Protein AF-A0A9D6ZLR0-F1 (afdb_monomer)

Structure (mmCIF, N/CA/C/O backbone):
data_AF-A0A9D6ZLR0-F1
#
_entry.id   AF-A0A9D6ZLR0-F1
#
loop_
_atom_site.group_PDB
_atom_site.id
_atom_site.type_symbol
_atom_site.label_atom_id
_atom_site.label_alt_id
_atom_site.label_comp_id
_atom_site.label_asym_id
_atom_site.label_entity_id
_atom_site.label_seq_id
_atom_site.pdbx_PDB_ins_code
_atom_site.Cartn_x
_atom_site.Cartn_y
_atom_site.Cartn_z
_atom_site.occupancy
_atom_site.B_iso_or_equiv
_atom_site.auth_seq_id
_atom_site.auth_comp_id
_atom_site.auth_asym_id
_atom_site.auth_atom_id
_atom_site.pdbx_PDB_model_num
ATOM 1 N N . MET A 1 1 ? -2.813 -37.679 -95.403 1.00 41.56 1 MET A N 1
ATOM 2 C CA . MET A 1 1 ? -1.565 -37.477 -96.169 1.00 41.56 1 MET A CA 1
ATOM 3 C C . MET A 1 1 ? -0.450 -37.201 -95.180 1.00 41.56 1 MET A C 1
ATOM 5 O O . MET A 1 1 ? -0.644 -36.397 -94.280 1.00 41.56 1 MET A O 1
ATOM 9 N N . ALA A 1 2 ? 0.636 -37.961 -95.279 1.00 37.75 2 ALA A N 1
ATOM 10 C CA . ALA A 1 2 ? 1.726 -37.997 -94.316 1.00 37.75 2 ALA A CA 1
ATOM 11 C C . ALA A 1 2 ? 2.895 -37.080 -94.722 1.00 37.75 2 ALA A C 1
ATOM 13 O O . ALA A 1 2 ? 3.310 -37.114 -95.875 1.00 37.75 2 ALA A O 1
ATOM 14 N N . GLY A 1 3 ? 3.446 -36.379 -93.719 1.00 34.25 3 GLY A N 1
ATOM 15 C CA . GLY A 1 3 ? 4.854 -35.960 -93.578 1.00 34.25 3 GLY A CA 1
ATOM 16 C C . GLY A 1 3 ? 5.350 -34.771 -94.419 1.00 34.25 3 GLY A C 1
ATOM 17 O O . GLY A 1 3 ? 4.647 -34.332 -95.324 1.00 34.25 3 GLY A O 1
ATOM 18 N N . PRO A 1 4 ? 6.601 -34.297 -94.212 1.00 51.25 4 PRO A N 1
ATOM 19 C CA . PRO A 1 4 ? 7.514 -34.440 -93.058 1.00 51.25 4 PRO A CA 1
ATOM 20 C C . PRO A 1 4 ? 8.111 -33.069 -92.587 1.00 51.25 4 PRO A C 1
ATOM 22 O O . PRO A 1 4 ? 7.975 -32.061 -93.264 1.00 51.25 4 PRO A O 1
ATOM 25 N N . ALA A 1 5 ? 8.555 -32.931 -91.324 1.00 42.59 5 ALA A N 1
ATOM 26 C CA . ALA A 1 5 ? 9.959 -32.805 -90.857 1.00 42.59 5 ALA A CA 1
ATOM 27 C C . ALA A 1 5 ? 10.791 -31.661 -91.521 1.00 42.59 5 ALA A C 1
ATOM 29 O O . ALA A 1 5 ? 10.820 -31.557 -92.733 1.00 42.59 5 ALA A O 1
ATOM 30 N N . GLN A 1 6 ? 11.531 -30.770 -90.843 1.00 41.16 6 GLN A N 1
ATOM 31 C CA . GLN A 1 6 ? 12.673 -31.004 -89.946 1.00 41.16 6 GLN A CA 1
ATOM 32 C C . GLN A 1 6 ? 13.288 -29.664 -89.446 1.00 41.16 6 GLN A C 1
ATOM 34 O O . GLN A 1 6 ? 13.365 -28.716 -90.215 1.00 41.16 6 GLN A O 1
ATOM 39 N N . ARG A 1 7 ? 13.874 -29.709 -88.227 1.00 39.25 7 ARG A N 1
ATOM 40 C CA . ARG A 1 7 ? 15.195 -29.157 -87.786 1.00 39.25 7 ARG A CA 1
ATOM 41 C C . ARG A 1 7 ? 15.418 -27.630 -87.808 1.00 39.25 7 ARG A C 1
ATOM 43 O O . ARG A 1 7 ? 15.385 -27.004 -88.850 1.00 39.25 7 ARG A O 1
ATOM 50 N N . SER A 1 8 ? 15.740 -26.987 -86.678 1.00 38.28 8 SER A N 1
ATOM 51 C CA . SER A 1 8 ? 17.093 -26.784 -86.070 1.00 38.28 8 SER A CA 1
ATOM 52 C C . SER A 1 8 ? 17.193 -25.268 -85.774 1.00 38.28 8 SER A C 1
ATOM 54 O O . SER A 1 8 ? 16.617 -24.504 -86.530 1.00 38.28 8 SER A O 1
ATOM 56 N N . ARG A 1 9 ? 17.876 -24.684 -84.783 1.00 35.72 9 ARG A N 1
ATOM 57 C CA . ARG A 1 9 ? 18.916 -25.062 -83.810 1.00 35.72 9 ARG A CA 1
ATOM 58 C C . ARG A 1 9 ? 19.043 -23.886 -82.803 1.00 35.72 9 ARG A C 1
ATOM 60 O O . ARG A 1 9 ? 18.771 -22.765 -83.202 1.00 35.72 9 ARG A O 1
ATOM 67 N N . ALA A 1 10 ? 19.511 -24.187 -81.579 1.00 35.00 10 ALA A N 1
ATOM 68 C CA . ALA A 1 10 ? 20.490 -23.456 -80.729 1.00 35.00 10 ALA A CA 1
ATOM 69 C C . ALA A 1 10 ? 20.423 -21.904 -80.642 1.00 35.00 10 ALA A C 1
ATOM 71 O O . ALA A 1 10 ? 20.380 -21.228 -81.652 1.00 35.00 10 ALA A O 1
ATOM 72 N N . THR A 1 11 ? 20.550 -21.192 -79.518 1.00 37.34 11 THR A N 1
ATOM 73 C CA . THR A 1 11 ? 21.198 -21.384 -78.202 1.00 37.34 11 THR A CA 1
ATOM 74 C C . THR A 1 11 ? 21.025 -20.049 -77.452 1.00 37.34 11 THR A C 1
ATOM 76 O O . THR A 1 11 ? 21.114 -19.020 -78.109 1.00 37.34 11 THR A O 1
ATOM 79 N N . SER A 1 12 ? 20.883 -20.027 -76.118 1.00 38.84 12 SER A N 1
ATOM 80 C CA . SER A 1 12 ? 21.724 -19.204 -75.211 1.00 38.84 12 SER A CA 1
ATOM 81 C C . SER A 1 12 ? 21.146 -19.100 -73.785 1.00 38.84 12 SER A C 1
ATOM 83 O O . SER A 1 12 ? 20.128 -18.466 -73.535 1.00 38.84 12 SER A O 1
ATOM 85 N N . ARG A 1 13 ? 21.851 -19.749 -72.850 1.00 35.56 13 ARG A N 1
ATOM 86 C CA . ARG A 1 13 ? 22.232 -19.295 -71.495 1.00 35.56 13 ARG A CA 1
ATOM 87 C C . ARG A 1 13 ? 21.532 -18.032 -70.927 1.00 35.56 13 ARG A C 1
ATOM 89 O O . ARG A 1 13 ? 21.871 -16.928 -71.332 1.00 35.56 13 ARG A O 1
ATOM 96 N N . ARG A 1 14 ? 20.816 -18.149 -69.799 1.00 43.44 14 ARG A N 1
ATOM 97 C CA . ARG A 1 14 ? 21.340 -18.021 -68.411 1.00 43.44 14 ARG A CA 1
ATOM 98 C C . ARG A 1 14 ? 20.212 -18.127 -67.359 1.00 43.44 14 ARG A C 1
ATOM 100 O O . ARG A 1 14 ? 19.090 -17.718 -67.639 1.00 43.44 14 ARG A O 1
ATOM 107 N N . PRO A 1 15 ? 20.517 -18.617 -66.141 1.00 41.19 15 PRO A N 1
ATOM 108 C CA . PRO A 1 15 ? 19.589 -18.668 -65.019 1.00 41.19 15 PRO A CA 1
ATOM 109 C C . PRO A 1 15 ? 19.599 -17.330 -64.267 1.00 41.19 15 PRO A C 1
ATOM 111 O O . PRO A 1 15 ? 20.632 -16.890 -63.762 1.00 41.19 15 PRO A O 1
ATOM 114 N N . GLY A 1 16 ? 18.444 -16.671 -64.203 1.00 37.91 16 GLY A N 1
ATOM 115 C CA . GLY A 1 16 ? 18.232 -15.497 -63.364 1.00 37.91 16 GLY A C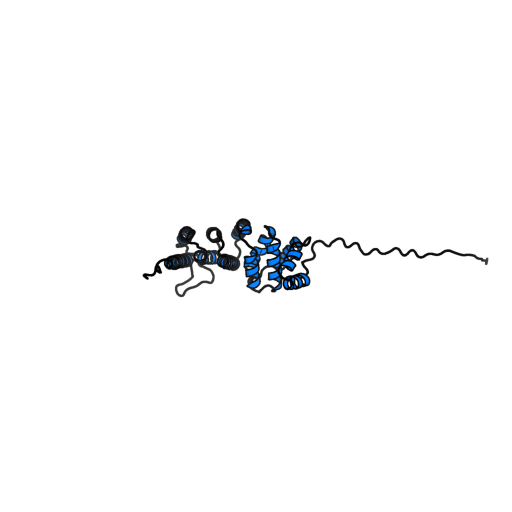A 1
ATOM 116 C C . GLY A 1 16 ? 17.860 -15.924 -61.952 1.00 37.91 16 GLY A C 1
ATOM 117 O O . GLY A 1 16 ? 16.687 -16.090 -61.637 1.00 37.91 16 GLY A O 1
ATOM 118 N N . THR A 1 17 ? 18.865 -16.098 -61.098 1.00 43.91 17 THR A N 1
ATOM 119 C CA . THR A 1 17 ? 18.710 -16.097 -59.642 1.00 43.91 17 THR A CA 1
ATOM 120 C C . THR A 1 17 ? 18.193 -14.724 -59.208 1.00 43.91 17 THR A C 1
ATOM 122 O O . THR A 1 17 ? 18.986 -13.813 -58.956 1.00 43.91 17 THR A O 1
ATOM 125 N N . SER A 1 18 ? 16.872 -14.545 -59.140 1.00 41.59 18 SER A N 1
ATOM 126 C CA . SER A 1 18 ? 16.311 -13.418 -58.400 1.00 41.59 18 SER A CA 1
ATOM 127 C C . SER A 1 18 ? 16.452 -13.744 -56.923 1.00 41.59 18 SER A C 1
ATOM 129 O O . SER A 1 18 ? 15.758 -14.601 -56.376 1.00 41.59 18 SER A O 1
ATOM 131 N N . ARG A 1 19 ? 17.459 -13.108 -56.327 1.00 42.00 19 ARG A N 1
ATOM 132 C CA . ARG A 1 19 ? 17.714 -13.042 -54.895 1.00 42.00 19 ARG A CA 1
ATOM 133 C C . ARG A 1 19 ? 16.390 -12.790 -54.177 1.00 42.00 19 ARG A C 1
ATOM 135 O O . ARG A 1 19 ? 15.877 -11.675 -54.205 1.00 42.00 19 ARG A O 1
ATOM 142 N N . GLY A 1 20 ? 15.881 -13.816 -53.499 1.00 37.44 20 GLY A N 1
ATOM 143 C CA . GLY A 1 20 ? 15.056 -13.617 -52.319 1.00 37.44 20 GLY A CA 1
ATOM 144 C C . GLY A 1 20 ? 15.898 -12.811 -51.341 1.00 37.44 20 GLY A C 1
ATOM 145 O O . GLY A 1 20 ? 16.756 -13.360 -50.653 1.00 37.44 20 GLY A O 1
ATOM 146 N N . GLY A 1 21 ? 15.732 -11.488 -51.377 1.00 34.59 21 GLY A N 1
ATOM 147 C CA . GLY A 1 21 ? 16.252 -10.619 -50.338 1.00 34.59 21 GLY A CA 1
ATOM 148 C C . GLY A 1 21 ? 15.740 -11.140 -48.996 1.00 34.59 21 GLY A C 1
ATOM 149 O O . GLY A 1 21 ? 14.610 -11.643 -48.942 1.00 34.59 21 GLY A O 1
ATOM 150 N N . PRO A 1 22 ? 16.552 -11.084 -47.927 1.00 43.88 22 PRO A N 1
ATOM 151 C CA . PRO A 1 22 ? 16.055 -11.434 -46.606 1.00 43.88 22 PRO A CA 1
ATOM 152 C C . PRO A 1 22 ? 14.779 -10.622 -46.374 1.00 43.88 22 PRO A C 1
ATOM 154 O O . PRO A 1 22 ? 14.768 -9.441 -46.737 1.00 43.88 22 PRO A O 1
ATOM 157 N N . PRO A 1 23 ? 13.697 -11.219 -45.840 1.00 41.00 23 PRO A N 1
ATOM 158 C CA . PRO A 1 23 ? 12.502 -10.452 -45.547 1.00 41.00 23 PRO A CA 1
ATOM 159 C C . PRO A 1 23 ? 12.944 -9.280 -44.683 1.00 41.00 23 PRO A C 1
ATOM 161 O O . PRO A 1 23 ? 13.498 -9.484 -43.598 1.00 41.00 23 PRO A O 1
ATOM 164 N N . SER A 1 24 ? 12.768 -8.069 -45.215 1.00 37.31 24 SER A N 1
ATOM 165 C CA . SER A 1 24 ? 12.932 -6.824 -44.489 1.00 37.31 24 SER A CA 1
ATOM 166 C C . SER A 1 24 ? 12.062 -6.956 -43.254 1.00 37.31 24 SER A C 1
ATOM 168 O O . SER A 1 24 ? 10.842 -6.820 -43.320 1.00 37.31 24 SER A O 1
ATOM 170 N N . ARG A 1 25 ? 12.687 -7.340 -42.138 1.00 35.38 25 ARG A N 1
ATOM 171 C CA . ARG A 1 25 ? 12.054 -7.386 -40.831 1.00 35.38 25 ARG A CA 1
ATOM 172 C C . ARG A 1 25 ? 11.751 -5.939 -40.495 1.00 35.38 25 ARG A C 1
ATOM 174 O O . ARG A 1 25 ? 12.574 -5.247 -39.906 1.00 35.38 25 ARG A O 1
ATOM 181 N N . THR A 1 26 ? 10.570 -5.488 -40.896 1.00 35.50 26 THR A N 1
ATOM 182 C CA . THR A 1 26 ? 9.881 -4.402 -40.215 1.00 35.50 26 THR A CA 1
ATOM 183 C C . THR A 1 26 ? 10.009 -4.676 -38.717 1.00 35.50 26 THR A C 1
ATOM 185 O O . THR A 1 26 ? 9.721 -5.806 -38.295 1.00 35.50 26 THR A O 1
ATOM 188 N N . PRO A 1 27 ? 10.507 -3.720 -37.917 1.00 34.16 27 PRO A N 1
ATOM 189 C CA . PRO A 1 27 ? 10.637 -3.923 -36.488 1.00 34.16 27 PRO A CA 1
ATOM 190 C C . PRO A 1 27 ? 9.241 -4.236 -35.957 1.00 34.16 27 PRO A C 1
ATOM 192 O O . PRO A 1 27 ? 8.321 -3.432 -36.077 1.00 34.16 27 PRO A O 1
ATOM 195 N N . ARG A 1 28 ? 9.066 -5.459 -35.448 1.00 36.47 28 ARG A N 1
ATOM 196 C CA . ARG A 1 28 ? 7.863 -5.847 -34.717 1.00 36.47 28 ARG A CA 1
ATOM 197 C C . ARG A 1 28 ? 7.774 -4.926 -33.508 1.00 36.47 28 ARG A C 1
ATOM 199 O O . ARG A 1 28 ? 8.481 -5.134 -32.524 1.00 36.47 28 ARG A O 1
ATOM 206 N N . THR A 1 29 ? 6.916 -3.924 -33.606 1.00 42.06 29 THR A N 1
ATOM 207 C CA . THR A 1 29 ? 6.349 -3.223 -32.464 1.00 42.06 29 THR A CA 1
ATOM 208 C C . THR A 1 29 ? 5.765 -4.267 -31.504 1.00 42.06 29 THR A C 1
ATOM 210 O O . THR A 1 29 ? 5.082 -5.205 -31.920 1.00 42.06 29 THR A O 1
ATOM 213 N N . GLY A 1 30 ? 6.115 -4.170 -30.220 1.00 43.22 30 GLY A N 1
ATOM 214 C CA . GLY A 1 30 ? 5.470 -4.941 -29.153 1.00 43.22 30 GLY A CA 1
ATOM 215 C C . GLY A 1 30 ? 5.876 -6.412 -29.017 1.00 43.22 30 GLY A C 1
ATOM 216 O O . GLY A 1 30 ? 5.019 -7.264 -28.782 1.00 43.22 30 GLY A O 1
ATOM 217 N N . ARG A 1 31 ? 7.163 -6.769 -29.130 1.00 47.81 31 ARG A N 1
ATOM 218 C CA . ARG A 1 31 ? 7.602 -8.042 -28.530 1.00 47.81 31 ARG A CA 1
ATOM 219 C C . ARG A 1 31 ? 7.820 -7.782 -27.038 1.00 47.81 31 ARG A C 1
ATOM 221 O O . ARG A 1 31 ? 8.692 -6.987 -26.709 1.00 47.81 31 ARG A O 1
ATOM 228 N N . ALA A 1 32 ? 7.007 -8.419 -26.185 1.00 53.66 32 ALA A N 1
ATOM 229 C CA . ALA A 1 32 ? 7.196 -8.447 -24.732 1.00 53.66 32 ALA A CA 1
ATOM 230 C C . ALA A 1 32 ? 8.691 -8.604 -24.405 1.00 53.66 32 ALA A C 1
ATOM 232 O O . ALA A 1 32 ? 9.370 -9.331 -25.150 1.00 53.66 32 ALA A O 1
ATOM 233 N N . PRO A 1 33 ? 9.214 -7.924 -23.366 1.00 59.41 33 PRO A N 1
ATOM 234 C CA . PRO A 1 33 ? 10.611 -8.078 -23.006 1.00 59.41 33 PRO A CA 1
ATOM 235 C C . PRO A 1 33 ? 10.868 -9.572 -22.820 1.00 59.41 33 PRO A C 1
ATOM 237 O O . PRO A 1 33 ? 10.149 -10.258 -22.095 1.00 59.41 33 PRO A O 1
ATOM 240 N N . ASP A 1 34 ? 11.816 -10.098 -23.592 1.00 71.81 34 ASP A N 1
ATOM 241 C CA . ASP A 1 34 ? 12.146 -11.513 -23.546 1.00 71.81 34 ASP A CA 1
ATOM 242 C C . ASP A 1 34 ? 12.562 -11.828 -22.110 1.00 71.81 34 ASP A C 1
ATOM 244 O O . ASP A 1 34 ? 13.558 -11.292 -21.626 1.00 71.81 34 ASP A O 1
ATOM 248 N N . LEU A 1 35 ? 11.771 -12.645 -21.413 1.00 59.59 35 LEU A N 1
ATOM 249 C CA . LEU A 1 35 ? 12.018 -13.010 -20.021 1.00 59.59 35 LEU A CA 1
ATOM 250 C C . LEU A 1 35 ? 13.436 -13.550 -19.836 1.00 59.59 35 LEU A C 1
ATOM 252 O O . LEU A 1 35 ? 14.075 -13.228 -18.843 1.00 59.59 35 LEU A O 1
ATOM 256 N N . ALA A 1 36 ? 13.974 -14.272 -20.822 1.00 60.44 36 ALA A N 1
ATOM 257 C CA . ALA A 1 36 ? 15.356 -14.740 -20.783 1.00 60.44 36 ALA A CA 1
ATOM 258 C C . ALA A 1 36 ? 16.371 -13.583 -20.832 1.00 60.44 36 ALA A C 1
ATOM 260 O O . ALA A 1 36 ? 17.404 -13.641 -20.170 1.00 60.44 36 ALA A O 1
ATOM 261 N N . ARG A 1 37 ? 16.071 -12.505 -21.568 1.00 66.88 37 ARG A N 1
ATOM 262 C CA . ARG A 1 37 ? 16.891 -11.282 -21.587 1.00 66.88 37 ARG A CA 1
ATOM 263 C C . ARG A 1 37 ? 16.755 -10.466 -20.308 1.00 66.88 37 ARG A C 1
ATOM 265 O O . ARG A 1 37 ? 17.747 -9.891 -19.886 1.00 66.88 37 ARG A O 1
ATOM 272 N N . LEU A 1 38 ? 15.568 -10.415 -19.705 1.00 66.06 38 LEU A N 1
ATOM 273 C CA . LEU A 1 38 ? 15.350 -9.763 -18.409 1.00 66.06 38 LEU A CA 1
ATOM 274 C C . LEU A 1 38 ? 16.149 -10.444 -17.301 1.00 66.06 38 LEU A C 1
ATOM 276 O O . LEU A 1 38 ? 16.827 -9.764 -16.541 1.00 66.06 38 LEU A O 1
ATOM 280 N N . VAL A 1 39 ? 16.099 -11.776 -17.246 1.00 63.12 39 VAL A N 1
ATOM 281 C CA . VAL A 1 39 ? 16.859 -12.567 -16.272 1.00 63.12 39 VAL A CA 1
ATOM 282 C C . VAL A 1 39 ? 18.363 -12.391 -16.491 1.00 63.12 39 VAL A C 1
ATOM 284 O O . VAL A 1 39 ? 19.066 -12.013 -15.564 1.00 63.12 39 VAL A O 1
ATOM 287 N N . ALA A 1 40 ? 18.845 -12.527 -17.732 1.00 66.31 40 ALA A N 1
ATOM 288 C CA . ALA A 1 40 ? 20.265 -12.334 -18.039 1.00 66.31 40 ALA A CA 1
ATOM 289 C C . ALA A 1 40 ? 20.761 -10.897 -17.779 1.00 66.31 40 ALA A C 1
ATOM 291 O O . ALA A 1 40 ? 21.926 -10.691 -17.451 1.00 66.31 40 ALA A O 1
ATOM 292 N N . ALA A 1 41 ? 19.898 -9.891 -17.941 1.00 64.50 41 ALA A N 1
ATOM 293 C CA . ALA A 1 41 ? 20.234 -8.507 -17.626 1.00 64.50 41 ALA A CA 1
ATOM 294 C C . ALA A 1 41 ? 20.233 -8.230 -16.120 1.00 64.50 41 ALA A C 1
ATOM 296 O O . ALA A 1 41 ? 21.072 -7.458 -15.667 1.00 64.50 41 ALA A O 1
ATOM 297 N N . ALA A 1 42 ? 19.342 -8.871 -15.356 1.00 63.84 42 ALA A N 1
ATOM 298 C CA . ALA A 1 42 ? 19.348 -8.807 -13.898 1.00 63.84 42 ALA A CA 1
ATOM 299 C C . ALA A 1 42 ? 20.629 -9.427 -13.312 1.00 63.84 42 ALA A C 1
ATOM 301 O O . ALA A 1 42 ? 21.222 -8.839 -12.411 1.00 63.84 42 ALA A O 1
ATOM 302 N N . ASP A 1 43 ? 21.122 -10.527 -13.894 1.00 64.69 43 ASP A N 1
ATOM 303 C CA . ASP A 1 43 ? 22.419 -11.129 -13.535 1.00 64.69 43 ASP A CA 1
ATOM 304 C C . ASP A 1 43 ? 23.610 -10.194 -13.841 1.00 64.69 43 ASP A C 1
ATOM 306 O O . ASP A 1 43 ? 24.659 -10.273 -13.203 1.00 64.69 43 ASP A O 1
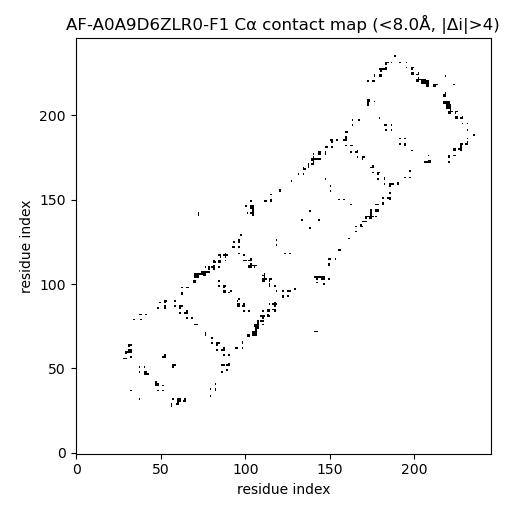ATOM 310 N N . GLY A 1 44 ? 23.451 -9.280 -14.807 1.00 61.69 44 GLY A N 1
ATOM 311 C CA . GLY A 1 44 ? 24.420 -8.232 -15.149 1.00 61.69 44 GLY A CA 1
ATOM 312 C C . GLY A 1 44 ? 24.350 -6.975 -14.267 1.00 61.69 44 GLY A C 1
ATOM 313 O O . GLY A 1 44 ? 25.123 -6.037 -14.488 1.00 61.69 44 GLY A O 1
ATOM 314 N N . GLY A 1 45 ? 23.440 -6.943 -13.289 1.00 68.69 45 GLY A N 1
ATOM 315 C CA . GLY A 1 45 ? 23.218 -5.827 -12.370 1.00 68.69 45 GLY A CA 1
ATOM 316 C C . GLY A 1 45 ? 22.449 -4.642 -12.971 1.00 68.69 45 GLY A C 1
ATOM 317 O O . GLY A 1 45 ? 21.917 -4.694 -14.080 1.00 68.69 45 GLY A O 1
ATOM 318 N N . GLU A 1 46 ? 22.418 -3.536 -12.224 1.00 71.31 46 GLU A N 1
ATOM 319 C CA . GLU A 1 46 ? 21.648 -2.308 -12.504 1.00 71.31 46 GLU A CA 1
ATOM 320 C C . GLU A 1 46 ? 21.791 -1.790 -13.949 1.00 71.31 46 GLU A C 1
ATOM 322 O O . GLU A 1 46 ? 20.802 -1.507 -14.624 1.00 71.31 46 GLU A O 1
ATOM 327 N N . ARG A 1 47 ? 23.020 -1.791 -14.485 1.00 76.06 47 ARG A N 1
ATOM 328 C CA . ARG A 1 47 ? 23.315 -1.330 -15.856 1.00 76.06 47 ARG A CA 1
ATOM 329 C C . ARG A 1 47 ? 22.614 -2.149 -16.943 1.00 76.06 47 ARG A C 1
ATOM 331 O O . ARG A 1 47 ? 22.334 -1.625 -18.021 1.00 76.06 47 ARG A O 1
ATOM 338 N N . GLY A 1 48 ? 22.363 -3.434 -16.694 1.00 77.44 48 GLY A N 1
ATOM 339 C CA . GLY A 1 48 ? 21.636 -4.298 -17.622 1.00 77.44 48 GLY A CA 1
ATOM 340 C C . GLY A 1 48 ? 20.161 -3.911 -17.711 1.00 77.44 48 GLY A C 1
ATOM 341 O O . GLY A 1 48 ? 19.594 -3.872 -18.804 1.00 77.44 48 GLY A O 1
ATOM 342 N N . LEU A 1 49 ? 19.556 -3.571 -16.573 1.00 77.31 49 LEU A N 1
ATOM 343 C CA . LEU A 1 49 ? 18.162 -3.136 -16.500 1.00 77.31 49 LEU A CA 1
ATOM 344 C C . LEU A 1 49 ? 17.975 -1.747 -17.122 1.00 77.31 49 LEU A C 1
ATOM 346 O O . LEU A 1 49 ? 17.020 -1.559 -17.876 1.00 77.31 49 LEU A O 1
ATOM 350 N N . ASP A 1 50 ? 18.920 -0.826 -16.920 1.00 82.19 50 ASP A N 1
ATOM 351 C CA . ASP A 1 50 ? 18.915 0.494 -17.570 1.00 82.19 50 ASP A CA 1
ATOM 352 C C . ASP A 1 50 ? 18.977 0.382 -19.098 1.00 82.19 50 ASP A C 1
ATOM 354 O O . ASP A 1 50 ? 18.225 1.041 -19.820 1.00 82.19 50 ASP A O 1
ATOM 358 N N . ALA A 1 51 ? 19.835 -0.505 -19.612 1.00 82.00 51 ALA A N 1
ATOM 359 C CA . ALA A 1 51 ? 19.951 -0.745 -21.047 1.00 82.00 51 ALA A CA 1
ATOM 360 C C . ALA A 1 51 ? 18.652 -1.307 -21.651 1.00 82.00 51 ALA A C 1
ATOM 362 O O . ALA A 1 51 ? 18.306 -0.976 -22.788 1.00 82.00 51 ALA A O 1
ATOM 363 N N . ILE A 1 52 ? 17.916 -2.135 -20.900 1.00 81.50 52 ILE A N 1
ATOM 364 C CA . ILE A 1 52 ? 16.592 -2.611 -21.318 1.00 81.50 52 ILE A CA 1
ATOM 365 C C . ILE A 1 52 ? 15.569 -1.477 -21.255 1.00 81.50 52 ILE A C 1
ATOM 367 O O . ILE A 1 52 ? 14.808 -1.319 -22.208 1.00 81.50 52 ILE A O 1
ATOM 371 N N . ALA A 1 53 ? 15.550 -0.682 -20.183 1.00 83.31 53 ALA A N 1
ATOM 372 C CA . ALA A 1 53 ? 14.609 0.427 -20.018 1.00 83.31 53 ALA A CA 1
ATOM 373 C C . ALA A 1 53 ? 14.746 1.466 -21.144 1.00 83.31 53 ALA A C 1
ATOM 375 O O . ALA A 1 53 ? 13.744 1.972 -21.651 1.00 83.31 53 ALA A O 1
ATOM 376 N N . ALA A 1 54 ? 15.980 1.727 -21.583 1.00 85.31 54 ALA A N 1
ATOM 377 C CA . ALA A 1 54 ? 16.295 2.652 -22.668 1.00 85.31 54 ALA A CA 1
ATOM 378 C C . ALA A 1 54 ? 16.012 2.092 -24.078 1.00 85.31 54 ALA A C 1
ATOM 380 O O . ALA A 1 54 ? 16.091 2.829 -25.065 1.00 85.31 54 ALA A O 1
ATOM 381 N N . ALA A 1 55 ? 15.703 0.798 -24.214 1.00 85.25 55 ALA A N 1
ATOM 382 C CA . ALA A 1 55 ? 15.492 0.190 -25.521 1.00 85.25 55 ALA A CA 1
ATOM 383 C C . ALA A 1 55 ? 14.183 0.688 -26.178 1.00 85.25 55 ALA A C 1
ATOM 385 O O . ALA A 1 55 ? 13.146 0.796 -25.515 1.00 85.25 55 ALA A O 1
ATOM 386 N N . PRO A 1 56 ? 14.170 0.933 -27.504 1.00 84.06 56 PRO A N 1
ATOM 387 C CA . PRO A 1 56 ? 12.956 1.339 -28.207 1.00 84.06 56 PRO A CA 1
ATOM 388 C C . PRO A 1 56 ? 11.803 0.345 -28.007 1.00 84.06 56 PRO A C 1
ATOM 390 O O . PRO A 1 56 ? 11.937 -0.846 -28.288 1.00 84.06 56 PRO A O 1
ATOM 393 N N . GLY A 1 57 ? 10.657 0.847 -27.538 1.00 83.94 57 GLY A N 1
ATOM 394 C CA . GLY A 1 57 ? 9.456 0.045 -27.278 1.00 83.94 57 GLY A CA 1
ATOM 395 C C . GLY A 1 57 ? 9.463 -0.737 -25.959 1.00 83.94 57 GLY A C 1
ATOM 396 O O . GLY A 1 57 ? 8.513 -1.478 -25.709 1.00 83.94 57 GLY A O 1
ATOM 397 N N . ALA A 1 58 ? 10.486 -0.579 -25.107 1.00 84.62 58 ALA A N 1
ATOM 398 C CA . ALA A 1 58 ? 10.549 -1.243 -23.804 1.00 84.62 58 ALA A CA 1
ATOM 399 C C . ALA A 1 58 ? 9.369 -0.864 -22.903 1.00 84.62 58 ALA A C 1
ATOM 401 O O . ALA A 1 58 ? 8.742 -1.755 -22.337 1.00 84.62 58 ALA A O 1
ATOM 402 N N . ARG A 1 59 ? 9.014 0.430 -22.841 1.00 87.50 59 ARG A N 1
ATOM 403 C CA . ARG A 1 59 ? 7.846 0.922 -22.090 1.00 87.50 59 ARG A CA 1
ATOM 404 C C . ARG A 1 59 ? 6.584 0.144 -22.448 1.00 87.50 59 ARG A C 1
ATOM 406 O O . ARG A 1 59 ? 6.023 -0.526 -21.589 1.00 87.50 59 ARG A O 1
ATOM 413 N N . ASP A 1 60 ? 6.178 0.174 -23.713 1.00 87.00 60 ASP A N 1
ATOM 414 C CA . ASP A 1 60 ? 4.938 -0.476 -24.153 1.00 87.00 60 ASP A CA 1
ATOM 415 C C . ASP A 1 60 ? 4.964 -1.985 -23.891 1.00 87.00 60 ASP A C 1
ATOM 417 O O . ASP A 1 60 ? 3.967 -2.573 -23.480 1.00 87.00 60 ASP A O 1
ATOM 421 N N . ALA A 1 61 ? 6.121 -2.617 -24.099 1.00 86.62 61 ALA A N 1
ATOM 422 C CA . ALA A 1 61 ? 6.288 -4.047 -23.901 1.00 86.62 61 ALA A CA 1
ATOM 423 C C . ALA A 1 61 ? 6.188 -4.450 -22.416 1.00 86.62 61 ALA A C 1
ATOM 425 O O . ALA A 1 61 ? 5.557 -5.461 -22.106 1.00 86.62 61 ALA A O 1
ATOM 426 N N . VAL A 1 62 ? 6.778 -3.665 -21.510 1.00 88.25 62 VAL A N 1
ATOM 427 C CA . VAL A 1 62 ? 6.712 -3.881 -20.055 1.00 88.25 62 VAL A CA 1
ATOM 428 C C . VAL A 1 62 ? 5.304 -3.626 -19.536 1.00 88.25 62 VAL A C 1
ATOM 430 O O . VAL A 1 62 ? 4.750 -4.484 -18.852 1.00 88.25 62 VAL A O 1
ATOM 433 N N . LEU A 1 63 ? 4.690 -2.501 -19.910 1.00 87.94 63 LEU A N 1
ATOM 434 C CA . LEU A 1 63 ? 3.327 -2.166 -19.490 1.00 87.94 63 LEU A CA 1
ATOM 435 C C . LEU A 1 63 ? 2.319 -3.220 -19.975 1.00 87.94 63 LEU A C 1
ATOM 437 O O . LEU A 1 63 ? 1.460 -3.654 -19.208 1.00 87.94 63 LEU A O 1
ATOM 441 N N . ALA A 1 64 ? 2.456 -3.702 -21.214 1.00 88.38 64 ALA A N 1
ATOM 442 C CA . ALA A 1 64 ? 1.609 -4.769 -21.746 1.00 88.38 64 ALA A CA 1
ATOM 443 C C . ALA A 1 64 ? 1.809 -6.114 -21.023 1.00 88.38 64 ALA A C 1
ATOM 445 O O . ALA A 1 64 ? 0.856 -6.877 -20.852 1.00 88.38 64 ALA A O 1
ATOM 446 N N . GLU A 1 65 ? 3.036 -6.430 -20.602 1.00 88.69 65 GLU A N 1
ATOM 447 C CA . GLU A 1 65 ? 3.327 -7.633 -19.818 1.00 88.69 65 GLU A CA 1
ATOM 448 C C . GLU A 1 65 ? 2.734 -7.542 -18.406 1.00 88.69 65 GLU A C 1
ATOM 450 O O . GLU A 1 65 ? 2.056 -8.481 -17.985 1.00 88.69 65 GLU A O 1
ATOM 455 N N . LEU A 1 66 ? 2.924 -6.422 -17.702 1.00 89.31 66 LEU A N 1
ATOM 456 C CA . LEU A 1 66 ? 2.339 -6.197 -16.375 1.00 89.31 66 LEU A CA 1
ATOM 457 C C . LEU A 1 66 ? 0.808 -6.281 -16.419 1.00 89.31 66 LEU A C 1
ATOM 459 O O . LEU A 1 66 ? 0.205 -7.009 -15.627 1.00 89.31 66 LEU A O 1
ATOM 463 N N . ALA A 1 67 ? 0.183 -5.648 -17.418 1.00 87.44 67 ALA A N 1
ATOM 464 C CA . ALA A 1 67 ? -1.263 -5.713 -17.628 1.00 87.44 67 ALA A CA 1
ATOM 465 C C . ALA A 1 67 ? -1.779 -7.148 -17.851 1.00 87.44 67 ALA A C 1
ATOM 467 O O . ALA A 1 67 ? -2.898 -7.477 -17.448 1.00 87.44 67 ALA A O 1
ATOM 468 N N . ARG A 1 68 ? -0.974 -8.020 -18.477 1.00 87.50 68 ARG A N 1
ATOM 469 C CA . ARG A 1 68 ? -1.318 -9.437 -18.660 1.00 87.50 68 ARG A CA 1
ATOM 470 C C . ARG A 1 68 ? -1.162 -10.250 -17.380 1.00 87.50 68 ARG A C 1
ATOM 472 O O . ARG A 1 68 ? -1.970 -11.150 -17.166 1.00 87.50 68 ARG A O 1
ATOM 479 N N . ARG A 1 69 ? -0.126 -9.994 -16.576 1.00 85.75 69 ARG A N 1
ATOM 480 C CA . ARG A 1 69 ? 0.136 -10.790 -15.367 1.00 85.75 69 ARG A CA 1
ATOM 481 C C . ARG A 1 69 ? -0.968 -10.615 -14.338 1.00 85.75 69 ARG A C 1
ATOM 483 O O . ARG A 1 69 ? -1.484 -11.631 -13.884 1.00 85.75 69 ARG A O 1
ATOM 490 N N . ARG A 1 70 ? -1.375 -9.360 -14.109 1.00 79.12 70 ARG A N 1
ATOM 491 C CA . ARG A 1 70 ? -2.264 -8.915 -13.024 1.00 79.12 70 ARG A CA 1
ATOM 492 C C . ARG A 1 70 ? -1.738 -9.339 -11.636 1.00 79.12 70 ARG A C 1
ATOM 494 O O . ARG A 1 70 ? -1.312 -10.479 -11.471 1.00 79.12 70 ARG A O 1
ATOM 501 N N . PRO A 1 71 ? -1.766 -8.456 -10.631 1.00 77.31 71 PRO A N 1
ATOM 502 C CA . PRO A 1 71 ? -1.427 -8.863 -9.274 1.00 77.31 71 PRO A CA 1
ATOM 503 C C . PRO A 1 71 ? -2.434 -9.904 -8.781 1.00 77.31 71 PRO A C 1
ATOM 505 O O . PRO A 1 71 ? -3.612 -9.880 -9.157 1.00 77.31 71 PRO A O 1
ATOM 508 N N . ARG A 1 72 ? -1.960 -10.825 -7.952 1.00 71.62 72 ARG A N 1
ATOM 509 C CA . ARG A 1 72 ? -2.796 -11.828 -7.293 1.00 71.62 72 ARG A CA 1
ATOM 510 C C . ARG A 1 72 ? -2.629 -11.680 -5.792 1.00 71.62 72 ARG A C 1
ATOM 512 O O . ARG A 1 72 ? -1.507 -11.735 -5.302 1.00 71.62 72 ARG A O 1
ATOM 519 N N . LEU A 1 73 ? -3.748 -11.495 -5.097 1.00 70.50 73 LEU A N 1
ATOM 520 C CA . LEU A 1 73 ? -3.786 -11.327 -3.641 1.00 70.50 73 LEU A CA 1
ATOM 521 C C . LEU A 1 73 ? -3.644 -12.670 -2.905 1.00 70.50 73 LEU A C 1
ATOM 523 O O . LEU A 1 73 ? -3.230 -12.722 -1.757 1.00 70.50 73 LEU A O 1
ATOM 527 N N . ASP A 1 74 ? -4.000 -13.764 -3.576 1.00 74.94 74 ASP A N 1
ATOM 528 C CA . ASP A 1 74 ? -4.152 -15.107 -3.012 1.00 74.94 74 ASP A CA 1
ATOM 529 C C . ASP A 1 74 ? -3.063 -16.091 -3.463 1.00 74.94 74 ASP A C 1
ATOM 531 O O . ASP A 1 74 ? -2.904 -17.167 -2.887 1.00 74.94 74 ASP A O 1
ATOM 535 N N . ALA A 1 75 ? -2.305 -15.741 -4.502 1.00 81.31 75 ALA A N 1
ATOM 536 C CA . ALA A 1 75 ? -1.272 -16.595 -5.064 1.00 81.31 75 ALA A CA 1
ATOM 537 C C . ALA A 1 75 ? -0.055 -15.762 -5.480 1.00 81.31 75 ALA A C 1
ATOM 539 O O . ALA A 1 75 ? -0.199 -14.878 -6.322 1.00 81.31 75 ALA A O 1
ATOM 540 N N . PRO A 1 76 ? 1.154 -16.057 -4.970 1.00 84.25 76 PRO A N 1
ATOM 541 C CA . PRO A 1 76 ? 2.326 -15.243 -5.256 1.00 84.25 76 PRO A CA 1
ATOM 542 C C . PRO A 1 76 ? 2.635 -15.241 -6.753 1.00 84.25 76 PRO A C 1
ATOM 544 O O . PRO A 1 76 ? 2.728 -16.298 -7.394 1.00 84.25 76 PRO A O 1
ATOM 547 N N . SER A 1 77 ? 2.834 -14.049 -7.315 1.00 86.69 77 SER A N 1
ATOM 548 C CA . SER A 1 77 ? 3.301 -13.924 -8.690 1.00 86.69 77 SER A CA 1
ATOM 549 C C . SER A 1 77 ? 4.670 -14.595 -8.868 1.00 86.69 77 SER A C 1
ATOM 551 O O . SER A 1 77 ? 5.479 -14.635 -7.934 1.00 86.69 77 SER A O 1
ATOM 553 N N . PRO A 1 78 ? 5.002 -15.091 -10.077 1.00 87.31 78 PRO A N 1
ATOM 554 C CA . PRO A 1 78 ? 6.341 -15.598 -10.356 1.00 87.31 78 PRO A CA 1
ATOM 555 C C . PRO A 1 78 ? 7.393 -14.538 -10.034 1.00 87.31 78 PRO A C 1
ATOM 557 O O . PRO A 1 78 ? 7.181 -13.369 -10.351 1.00 87.31 78 PRO A O 1
ATOM 560 N N . TRP A 1 79 ? 8.547 -14.945 -9.504 1.00 85.50 79 TRP A N 1
ATOM 561 C CA . TRP A 1 79 ? 9.644 -14.035 -9.140 1.00 85.50 79 TRP A CA 1
ATOM 562 C C . TRP A 1 79 ? 10.045 -13.075 -10.277 1.00 85.50 79 TRP A C 1
ATOM 564 O O . TRP A 1 79 ? 10.375 -11.922 -10.038 1.00 85.50 79 TRP A O 1
ATOM 574 N N . SER A 1 80 ? 9.932 -13.508 -11.540 1.00 85.69 80 SER A N 1
ATOM 575 C CA . SER A 1 80 ? 10.200 -12.665 -12.718 1.00 85.69 80 SER A CA 1
ATOM 576 C C . SER A 1 80 ? 9.283 -11.439 -12.842 1.00 85.69 80 SER A C 1
ATOM 578 O O . SER A 1 80 ? 9.570 -10.533 -13.619 1.00 85.69 80 SER A O 1
ATOM 580 N N . THR A 1 81 ? 8.174 -11.404 -12.102 1.00 90.31 81 THR A N 1
ATOM 581 C CA . THR A 1 81 ? 7.280 -10.243 -12.003 1.00 90.31 81 THR A CA 1
ATOM 582 C C . THR A 1 81 ? 7.961 -9.104 -11.262 1.00 90.31 81 THR A C 1
ATOM 584 O O . THR A 1 81 ? 7.836 -7.967 -11.697 1.00 90.31 81 THR A O 1
ATOM 587 N N . ALA A 1 82 ? 8.769 -9.406 -10.243 1.00 88.69 82 ALA A N 1
ATOM 588 C CA . ALA A 1 82 ? 9.548 -8.410 -9.514 1.00 88.69 82 ALA A CA 1
ATOM 589 C C . ALA A 1 82 ? 10.498 -7.659 -10.463 1.00 88.69 82 ALA A C 1
ATOM 591 O O . ALA A 1 82 ? 10.527 -6.435 -10.483 1.00 88.69 82 ALA A O 1
ATOM 592 N N . LEU A 1 83 ? 11.169 -8.378 -11.374 1.00 87.62 83 LEU A N 1
ATOM 593 C CA . LEU A 1 83 ? 12.019 -7.756 -12.398 1.00 87.62 83 LEU A CA 1
ATOM 594 C C . LEU A 1 83 ? 11.247 -6.824 -13.344 1.00 87.62 83 LEU A C 1
ATOM 596 O O . LEU A 1 83 ? 11.768 -5.788 -13.751 1.00 87.62 83 LEU A O 1
ATOM 600 N N . LEU A 1 84 ? 10.017 -7.186 -13.716 1.00 89.19 84 LEU A N 1
ATOM 601 C CA . LEU A 1 84 ? 9.173 -6.355 -14.581 1.00 89.19 84 LEU A CA 1
ATOM 602 C C . LEU A 1 84 ? 8.676 -5.102 -13.866 1.00 89.19 84 LEU A C 1
ATOM 604 O O . LEU A 1 84 ? 8.650 -4.035 -14.472 1.00 89.19 84 LEU A O 1
ATOM 608 N N . VAL A 1 85 ? 8.303 -5.240 -12.596 1.00 91.12 85 VAL A N 1
ATOM 609 C CA . VAL A 1 85 ? 7.902 -4.139 -11.717 1.00 91.12 85 VAL A CA 1
ATOM 610 C C . VAL A 1 85 ? 9.076 -3.178 -11.529 1.00 91.12 85 VAL A C 1
ATOM 612 O O . VAL A 1 85 ? 8.963 -2.001 -11.864 1.00 91.12 85 VAL A O 1
ATOM 615 N N .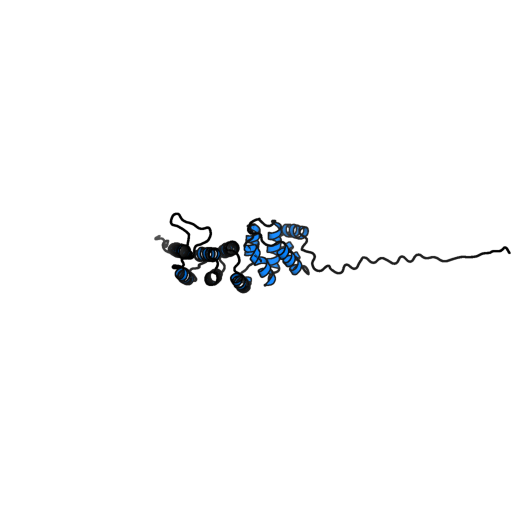 ARG A 1 86 ? 10.258 -3.688 -11.173 1.00 88.44 86 ARG A N 1
ATOM 616 C CA . ARG A 1 86 ? 11.484 -2.887 -11.077 1.00 88.44 86 ARG A CA 1
ATOM 617 C C . ARG A 1 86 ? 11.809 -2.158 -12.387 1.00 88.44 86 ARG A C 1
ATOM 619 O O . ARG A 1 86 ? 12.219 -0.998 -12.392 1.00 88.44 86 ARG A O 1
ATOM 626 N N . LEU A 1 87 ? 11.625 -2.821 -13.531 1.00 87.81 87 LEU A N 1
ATOM 627 C CA . LEU A 1 87 ? 11.843 -2.206 -14.841 1.00 87.81 87 LEU A CA 1
ATOM 628 C C . LEU A 1 87 ? 10.802 -1.121 -15.159 1.00 87.81 87 LEU A C 1
ATOM 630 O O . LEU A 1 87 ? 11.155 -0.092 -15.733 1.00 87.81 87 LEU A O 1
ATOM 634 N N . ALA A 1 88 ? 9.539 -1.323 -14.779 1.00 89.06 88 ALA A N 1
ATOM 635 C CA . ALA A 1 88 ? 8.491 -0.316 -14.922 1.00 89.06 88 ALA A CA 1
ATOM 636 C C . ALA A 1 88 ? 8.763 0.929 -14.065 1.00 89.06 88 ALA A C 1
ATOM 638 O O . ALA A 1 88 ? 8.544 2.037 -14.553 1.00 89.06 88 ALA A O 1
ATOM 639 N N . GLY A 1 89 ? 9.324 0.759 -12.863 1.00 86.69 89 GLY A N 1
ATOM 640 C CA . GLY A 1 89 ? 9.825 1.864 -12.038 1.00 86.69 89 GLY A CA 1
ATOM 641 C C . GLY A 1 89 ? 10.854 2.718 -12.771 1.00 86.69 89 GLY A C 1
ATOM 642 O O . GLY A 1 89 ? 10.679 3.924 -12.902 1.00 86.69 89 GLY A O 1
ATOM 643 N N . ARG A 1 90 ? 11.864 2.081 -13.378 1.00 85.75 90 ARG A N 1
ATOM 644 C CA . ARG A 1 90 ? 12.895 2.786 -14.168 1.00 85.75 90 ARG A CA 1
ATOM 645 C C . ARG A 1 90 ? 12.366 3.469 -15.424 1.00 85.75 90 ARG A C 1
ATOM 647 O O . ARG A 1 90 ? 12.886 4.501 -15.834 1.00 85.75 90 ARG A O 1
ATOM 654 N N . ILE A 1 91 ? 11.356 2.886 -16.069 1.00 84.12 91 ILE A N 1
ATOM 655 C CA . ILE A 1 91 ? 10.670 3.526 -17.199 1.00 84.12 91 ILE A CA 1
ATOM 656 C C . ILE A 1 91 ? 9.978 4.818 -16.743 1.00 84.12 91 ILE A C 1
ATOM 658 O O . ILE A 1 91 ? 9.879 5.771 -17.527 1.00 84.12 91 ILE A O 1
ATOM 662 N N . GLY A 1 92 ? 9.489 4.828 -15.503 1.00 81.25 92 GLY A N 1
ATOM 663 C CA . GLY A 1 92 ? 8.951 5.991 -14.822 1.00 81.25 92 GLY A CA 1
ATOM 664 C C . GLY A 1 92 ? 7.733 6.622 -15.494 1.00 81.25 92 GLY A C 1
ATOM 665 O O . GLY A 1 92 ? 7.184 6.154 -16.504 1.00 81.25 92 GLY A O 1
ATOM 666 N N . GLY A 1 93 ? 7.326 7.747 -14.912 1.00 84.44 93 GLY A N 1
ATOM 667 C CA . GLY A 1 93 ? 6.177 8.528 -15.345 1.00 84.44 93 GLY A CA 1
ATOM 668 C C . GLY A 1 93 ? 4.834 7.889 -14.992 1.00 84.44 93 GLY A C 1
ATOM 669 O O . GLY A 1 93 ? 4.733 6.747 -14.544 1.00 84.44 93 GLY A O 1
ATOM 670 N N . ARG A 1 94 ? 3.765 8.649 -15.240 1.00 86.25 94 ARG A N 1
ATOM 671 C CA . ARG A 1 94 ? 2.401 8.310 -14.815 1.00 86.25 94 ARG A CA 1
ATOM 672 C C . ARG A 1 94 ? 1.935 6.913 -15.232 1.00 86.25 94 ARG A C 1
ATOM 674 O O . ARG A 1 94 ? 1.347 6.211 -14.425 1.00 86.25 94 ARG A O 1
ATOM 681 N N . GLN A 1 95 ? 2.186 6.505 -16.477 1.00 86.06 95 GLN A N 1
ATOM 682 C CA . GLN A 1 95 ? 1.759 5.186 -16.967 1.00 86.06 95 GLN A CA 1
ATOM 683 C C . GLN A 1 95 ? 2.502 4.036 -16.275 1.00 86.06 95 GLN A C 1
ATOM 685 O O . GLN A 1 95 ? 1.911 2.983 -16.053 1.00 86.06 95 GLN A O 1
ATOM 690 N N . GLY A 1 96 ? 3.779 4.240 -15.927 1.00 85.69 96 GLY A N 1
ATOM 691 C CA . GLY A 1 96 ? 4.544 3.298 -15.113 1.00 85.69 96 GLY A CA 1
ATOM 692 C C . GLY A 1 96 ? 3.908 3.153 -13.737 1.00 85.69 96 GLY A C 1
ATOM 693 O O . GLY A 1 96 ? 3.549 2.048 -13.348 1.00 85.69 96 GLY A O 1
ATOM 694 N N . LEU A 1 97 ? 3.653 4.275 -13.062 1.00 86.44 97 LEU A N 1
ATOM 695 C CA . LEU A 1 97 ? 3.005 4.291 -11.747 1.00 86.44 97 LEU A CA 1
ATOM 696 C C . LEU A 1 97 ? 1.610 3.654 -11.765 1.00 86.44 97 LEU A C 1
ATOM 698 O O . LEU A 1 97 ? 1.307 2.822 -10.918 1.00 86.44 97 LEU A O 1
ATOM 702 N N . GLU A 1 98 ? 0.774 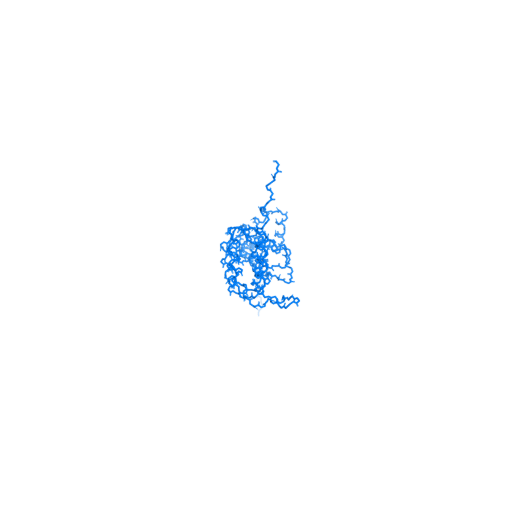3.968 -12.758 1.00 87.56 98 GLU A N 1
ATOM 703 C CA . GLU A 1 98 ? -0.553 3.352 -12.913 1.00 87.56 98 GLU A CA 1
ATOM 704 C C . GLU A 1 98 ? -0.474 1.825 -13.062 1.00 87.56 98 GLU A C 1
ATOM 706 O O . GLU A 1 98 ? -1.347 1.115 -12.564 1.00 87.56 98 GLU A O 1
ATOM 711 N N . ALA A 1 99 ? 0.570 1.316 -13.721 1.00 87.00 99 ALA A N 1
ATOM 712 C CA . ALA A 1 99 ? 0.798 -0.117 -13.855 1.00 87.00 99 ALA A CA 1
ATOM 713 C C . ALA A 1 99 ? 1.407 -0.757 -12.598 1.00 87.00 99 ALA A C 1
ATOM 715 O O . ALA A 1 99 ? 1.202 -1.951 -12.397 1.00 87.00 99 ALA A O 1
ATOM 716 N N . LEU A 1 100 ? 2.135 0.006 -11.776 1.00 89.19 100 LEU A N 1
ATOM 717 C CA . LEU A 1 100 ? 2.801 -0.460 -10.554 1.00 89.19 100 LEU A CA 1
ATOM 718 C C . LEU A 1 100 ? 1.858 -0.555 -9.359 1.00 89.19 100 LEU A C 1
ATOM 720 O O . LEU A 1 100 ? 1.933 -1.527 -8.616 1.00 89.19 100 LEU A O 1
ATOM 724 N N . VAL A 1 101 ? 0.957 0.416 -9.189 1.00 86.00 101 VAL A N 1
ATOM 725 C CA . VAL A 1 101 ? 0.074 0.507 -8.012 1.00 86.00 101 VAL A CA 1
ATOM 726 C C . VAL A 1 101 ? -0.672 -0.800 -7.698 1.00 86.00 101 VAL A C 1
ATOM 728 O O . VAL A 1 101 ? -0.697 -1.188 -6.534 1.00 86.00 101 VAL A O 1
ATOM 731 N N . PRO A 1 102 ? -1.226 -1.543 -8.676 1.00 85.06 102 PRO A N 1
ATOM 732 C CA . PRO A 1 102 ? -1.854 -2.832 -8.392 1.00 85.06 102 PRO A CA 1
ATOM 733 C C . PRO A 1 102 ? -0.901 -3.872 -7.767 1.00 85.06 102 PRO A C 1
ATOM 735 O O . PRO A 1 102 ? -1.340 -4.701 -6.977 1.00 85.06 102 PRO A O 1
ATOM 738 N N . PHE A 1 103 ? 0.393 -3.839 -8.102 1.00 87.75 103 PHE A N 1
ATOM 739 C CA . PHE A 1 103 ? 1.400 -4.788 -7.608 1.00 87.75 103 PHE A CA 1
ATOM 740 C C . PHE A 1 103 ? 1.885 -4.497 -6.187 1.00 87.75 103 PHE A C 1
ATOM 742 O O . PHE A 1 103 ? 2.530 -5.362 -5.600 1.00 87.75 103 PHE A O 1
ATOM 749 N N . LEU A 1 104 ? 1.511 -3.353 -5.603 1.00 83.00 104 LEU A N 1
ATOM 750 C CA . LEU A 1 104 ? 1.675 -3.118 -4.165 1.00 83.00 104 LEU A CA 1
ATOM 751 C C . LEU A 1 104 ? 0.913 -4.175 -3.349 1.00 83.00 104 LEU A C 1
ATOM 753 O O . LEU A 1 104 ? 1.341 -4.532 -2.263 1.00 83.00 104 LEU A O 1
ATOM 757 N N . ALA A 1 105 ? -0.165 -4.736 -3.903 1.00 81.81 105 ALA A N 1
ATOM 758 C CA . ALA A 1 105 ? -0.968 -5.773 -3.262 1.00 81.81 105 ALA A CA 1
ATOM 759 C C . ALA A 1 105 ? -0.625 -7.211 -3.687 1.00 81.81 105 ALA A C 1
ATOM 761 O O . ALA A 1 105 ? -1.370 -8.136 -3.379 1.00 81.81 105 ALA A O 1
ATOM 762 N N . ASP A 1 106 ? 0.470 -7.446 -4.415 1.00 85.75 106 ASP A N 1
ATOM 763 C CA . ASP A 1 106 ? 0.816 -8.806 -4.850 1.00 85.75 106 ASP A CA 1
ATOM 764 C C . ASP A 1 106 ? 1.147 -9.718 -3.657 1.00 85.75 106 ASP A C 1
ATOM 766 O O . ASP A 1 106 ? 1.852 -9.304 -2.749 1.00 85.75 106 ASP A O 1
ATOM 770 N N . ALA A 1 107 ? 0.710 -10.978 -3.657 1.00 83.44 107 ALA A N 1
ATOM 771 C CA . ALA A 1 107 ? 1.026 -11.923 -2.581 1.00 83.44 107 ALA A CA 1
ATOM 772 C C . ALA A 1 107 ? 2.523 -12.294 -2.494 1.00 83.44 107 ALA A C 1
ATOM 774 O O . ALA A 1 107 ? 2.964 -12.901 -1.517 1.00 83.44 107 ALA A O 1
ATOM 775 N N . ASN A 1 108 ? 3.323 -11.987 -3.520 1.00 85.75 108 ASN A N 1
ATOM 776 C CA . ASN A 1 108 ? 4.769 -12.158 -3.475 1.00 85.75 108 ASN A CA 1
ATOM 777 C C . ASN A 1 108 ? 5.441 -10.922 -2.856 1.00 85.75 108 ASN A C 1
ATOM 779 O O . ASN A 1 108 ? 5.563 -9.890 -3.513 1.00 85.75 108 ASN A O 1
ATOM 783 N N . ALA A 1 109 ? 5.975 -11.070 -1.641 1.00 82.81 109 ALA A N 1
ATOM 784 C CA . ALA A 1 109 ? 6.666 -10.002 -0.912 1.00 82.81 109 ALA A CA 1
ATOM 785 C C . ALA A 1 109 ? 7.784 -9.317 -1.719 1.00 82.81 109 ALA A C 1
ATOM 787 O O . ALA A 1 109 ? 7.952 -8.106 -1.634 1.00 82.81 109 ALA A O 1
ATOM 788 N N . LEU A 1 110 ? 8.519 -10.055 -2.562 1.00 85.88 110 LEU A N 1
ATOM 789 C CA . LEU A 1 110 ? 9.538 -9.438 -3.415 1.00 85.88 110 LEU A CA 1
ATOM 790 C C . LEU A 1 110 ? 8.901 -8.481 -4.432 1.00 85.88 110 LEU A C 1
ATOM 792 O O . LEU A 1 110 ? 9.420 -7.401 -4.664 1.00 85.88 110 LEU A O 1
ATOM 796 N N . VAL A 1 111 ? 7.763 -8.850 -5.023 1.00 89.44 111 VAL A N 1
ATOM 797 C CA . VAL A 1 111 ? 7.039 -7.994 -5.977 1.00 89.44 111 VAL A CA 1
ATOM 798 C C . VAL A 1 111 ? 6.515 -6.730 -5.293 1.00 89.44 111 VAL A C 1
ATOM 800 O O . VAL A 1 111 ? 6.613 -5.657 -5.883 1.00 89.44 111 VAL A O 1
ATOM 803 N N . GLN A 1 112 ? 6.016 -6.853 -4.060 1.00 85.69 112 GLN A N 1
ATOM 804 C CA . GLN A 1 112 ? 5.567 -5.716 -3.251 1.00 85.69 112 GLN A CA 1
ATOM 805 C C . GLN A 1 112 ? 6.708 -4.731 -2.990 1.00 85.69 112 GLN A C 1
ATOM 807 O O . GLN A 1 112 ? 6.557 -3.540 -3.255 1.00 85.69 112 GLN A O 1
ATOM 812 N N . VAL A 1 113 ? 7.864 -5.237 -2.541 1.00 83.19 113 VAL A N 1
ATOM 813 C CA . VAL A 1 113 ? 9.058 -4.421 -2.278 1.00 83.19 113 VAL A CA 1
ATOM 814 C C . VAL A 1 113 ? 9.495 -3.686 -3.542 1.00 83.19 113 VAL A C 1
ATOM 816 O O . VAL A 1 113 ? 9.651 -2.472 -3.502 1.00 83.19 113 VAL A O 1
ATOM 819 N N . GLU A 1 114 ? 9.595 -4.369 -4.687 1.00 87.12 114 GLU A N 1
ATOM 820 C CA . GLU A 1 114 ? 9.954 -3.702 -5.948 1.00 87.12 114 GLU A CA 1
ATOM 821 C C . GLU A 1 114 ? 8.940 -2.638 -6.375 1.00 87.12 114 GLU A C 1
ATOM 823 O O . GLU A 1 114 ? 9.313 -1.603 -6.929 1.00 87.12 114 GLU A O 1
ATOM 828 N N . ALA A 1 115 ? 7.646 -2.902 -6.173 1.00 87.06 115 ALA A N 1
ATOM 829 C CA . ALA A 1 115 ? 6.589 -1.967 -6.540 1.00 87.06 115 ALA A CA 1
ATOM 830 C C . ALA A 1 115 ? 6.650 -0.720 -5.662 1.00 87.06 115 ALA A C 1
ATOM 832 O O . ALA A 1 115 ? 6.482 0.387 -6.172 1.00 87.06 115 ALA A O 1
ATOM 833 N N . ALA A 1 116 ? 6.928 -0.900 -4.372 1.00 81.12 116 ALA A N 1
ATOM 834 C CA . ALA A 1 116 ? 7.110 0.191 -3.438 1.0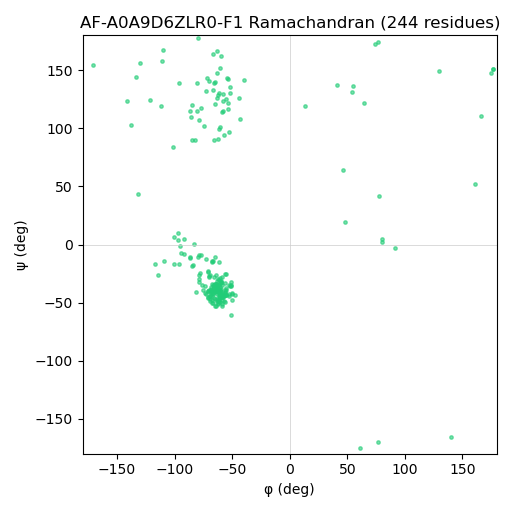0 81.12 116 ALA A CA 1
ATOM 835 C C . ALA A 1 116 ? 8.377 0.981 -3.750 1.00 81.12 116 ALA A C 1
ATOM 837 O O . ALA A 1 116 ? 8.265 2.192 -3.916 1.00 81.12 116 ALA A O 1
ATOM 838 N N . GLU A 1 117 ? 9.534 0.323 -3.912 1.00 81.62 117 GLU A N 1
ATOM 839 C CA . GLU A 1 117 ? 10.829 0.945 -4.244 1.00 81.62 117 GLU A CA 1
ATOM 840 C C . GLU A 1 117 ? 10.774 1.771 -5.536 1.00 81.62 117 GLU A C 1
ATOM 842 O O . GLU A 1 117 ? 11.410 2.823 -5.630 1.00 81.62 117 GLU A O 1
ATOM 847 N N . ALA A 1 118 ? 9.960 1.349 -6.505 1.00 84.00 118 ALA A N 1
ATOM 848 C CA . ALA A 1 118 ? 9.733 2.073 -7.751 1.00 84.00 118 ALA A CA 1
ATOM 849 C C . ALA A 1 118 ? 8.980 3.414 -7.594 1.00 84.00 118 ALA A C 1
ATOM 851 O O . ALA A 1 118 ? 8.948 4.197 -8.544 1.00 84.00 118 ALA A O 1
ATOM 852 N N . ILE A 1 119 ? 8.356 3.679 -6.441 1.00 81.19 119 ILE A N 1
ATOM 853 C CA . ILE A 1 119 ? 7.608 4.913 -6.143 1.00 81.19 119 ILE A CA 1
ATOM 854 C C . ILE A 1 119 ? 8.461 5.845 -5.275 1.00 81.19 119 ILE A C 1
ATOM 856 O O . ILE A 1 119 ? 8.328 5.831 -4.055 1.00 81.19 119 ILE A O 1
ATOM 860 N N . ASP A 1 120 ? 9.339 6.641 -5.874 1.00 75.50 120 ASP A N 1
ATOM 861 C CA . ASP A 1 120 ? 10.141 7.630 -5.139 1.00 75.50 120 ASP A CA 1
ATOM 862 C C . ASP A 1 120 ? 9.367 8.931 -4.809 1.00 75.50 120 ASP A C 1
ATOM 864 O O . ASP A 1 120 ? 8.215 9.112 -5.216 1.00 75.50 120 ASP A O 1
ATOM 868 N N . GLU A 1 121 ? 10.006 9.868 -4.091 1.00 67.25 121 GLU A N 1
ATOM 869 C CA . GLU A 1 121 ? 9.431 11.187 -3.764 1.00 67.25 121 GLU A CA 1
ATOM 870 C C . GLU A 1 121 ? 8.876 11.926 -4.994 1.00 67.25 121 GLU A C 1
ATOM 872 O O . GLU A 1 121 ? 7.853 12.615 -4.912 1.00 67.25 121 GLU A O 1
ATOM 877 N N . THR A 1 122 ? 9.525 11.781 -6.155 1.00 74.62 122 THR A N 1
ATOM 878 C CA . THR A 1 122 ? 9.123 12.475 -7.386 1.00 74.62 122 THR A CA 1
ATOM 879 C C . THR A 1 122 ? 7.824 11.925 -7.960 1.00 74.62 122 THR A C 1
ATOM 881 O O . THR A 1 122 ? 7.117 12.645 -8.661 1.00 74.62 122 THR A O 1
ATOM 884 N N . ALA A 1 123 ? 7.484 10.681 -7.622 1.00 79.06 123 ALA A N 1
ATOM 885 C CA . ALA A 1 123 ? 6.260 10.009 -8.022 1.00 79.06 123 ALA A CA 1
ATOM 886 C C . ALA A 1 123 ? 5.068 10.270 -7.083 1.00 79.06 123 ALA A C 1
ATOM 888 O O . ALA A 1 123 ? 3.940 9.909 -7.430 1.00 79.06 123 ALA A O 1
ATOM 889 N N . LEU A 1 124 ? 5.274 10.875 -5.905 1.00 76.38 124 LEU A N 1
ATOM 890 C CA . LEU A 1 124 ? 4.216 11.070 -4.904 1.00 76.38 124 LEU A CA 1
ATOM 891 C C . LEU A 1 124 ? 3.030 11.929 -5.387 1.00 76.38 124 LEU A C 1
ATOM 893 O O . LEU A 1 124 ? 1.887 11.564 -5.082 1.00 76.38 124 LEU A O 1
ATOM 897 N N . PRO A 1 125 ? 3.216 13.042 -6.131 1.00 81.94 125 PRO A N 1
ATOM 898 C CA . PRO A 1 125 ? 2.088 13.822 -6.644 1.00 81.94 125 PRO A CA 1
ATOM 899 C C . PRO A 1 125 ? 1.195 13.009 -7.592 1.00 81.94 125 PRO A C 1
ATOM 901 O O . PRO A 1 125 ? -0.032 13.004 -7.454 1.00 81.94 125 PRO A O 1
ATOM 904 N N . GLU A 1 126 ? 1.800 12.274 -8.521 1.00 84.94 126 GLU A N 1
ATOM 905 C CA . GLU A 1 126 ? 1.111 11.392 -9.457 1.00 84.94 126 GLU A CA 1
ATOM 906 C C . GLU A 1 126 ? 0.458 10.214 -8.734 1.00 84.94 126 GLU A C 1
ATOM 908 O O . GLU A 1 126 ? -0.696 9.886 -9.026 1.00 84.94 126 GLU A O 1
ATOM 913 N N . LEU A 1 127 ? 1.154 9.606 -7.766 1.00 82.25 127 LEU A N 1
ATOM 914 C CA . LEU A 1 127 ? 0.606 8.542 -6.931 1.00 82.25 127 LEU A CA 1
ATOM 915 C C . LEU A 1 127 ? -0.649 9.024 -6.204 1.00 82.25 127 LEU A C 1
ATOM 917 O O . LEU A 1 127 ? -1.665 8.331 -6.240 1.00 82.25 127 LEU A O 1
ATOM 921 N N . ARG A 1 128 ? -0.629 10.226 -5.613 1.00 79.12 128 ARG A N 1
ATOM 922 C CA . ARG A 1 128 ? -1.804 10.813 -4.948 1.00 79.12 128 ARG A CA 1
ATOM 923 C C . ARG A 1 128 ? -2.996 10.898 -5.896 1.00 79.12 128 ARG A C 1
ATOM 925 O O . ARG A 1 128 ? -4.113 10.542 -5.521 1.00 79.12 128 ARG A O 1
ATOM 932 N N . GLU A 1 129 ? -2.784 11.327 -7.137 1.00 83.06 129 GLU A N 1
ATOM 933 C CA . GLU A 1 129 ? -3.867 11.402 -8.120 1.00 83.06 129 GLU A CA 1
ATOM 934 C C . GLU A 1 129 ? -4.384 10.011 -8.534 1.00 83.06 129 GLU A C 1
ATOM 936 O O . GLU A 1 129 ? -5.593 9.808 -8.712 1.00 83.06 129 GLU A O 1
ATOM 941 N N . ILE A 1 130 ? -3.480 9.038 -8.681 1.00 83.69 130 ILE A N 1
ATOM 942 C CA . ILE A 1 130 ? -3.817 7.647 -9.005 1.00 83.69 130 ILE A CA 1
ATOM 943 C C . ILE A 1 130 ? -4.627 7.018 -7.868 1.00 83.69 130 ILE A C 1
ATOM 945 O O . ILE A 1 130 ? -5.736 6.537 -8.115 1.00 83.69 130 ILE A O 1
ATOM 949 N N . LEU A 1 131 ? -4.139 7.086 -6.628 1.00 81.25 131 LEU A N 1
ATOM 950 C CA . LEU A 1 131 ? -4.849 6.569 -5.460 1.00 81.25 131 LEU A CA 1
ATOM 951 C C . LEU A 1 131 ? -6.183 7.290 -5.261 1.00 81.25 131 LEU A C 1
ATOM 953 O O . LEU A 1 131 ? -7.195 6.636 -5.034 1.00 81.25 131 LEU A O 1
ATOM 957 N N . GLY A 1 132 ? -6.248 8.609 -5.467 1.00 78.94 132 GLY A N 1
ATOM 958 C CA . GLY A 1 132 ? -7.503 9.361 -5.398 1.00 78.94 132 GLY A CA 1
ATOM 959 C C . GLY A 1 132 ? -8.567 8.880 -6.396 1.00 78.94 132 GLY A C 1
ATOM 960 O O . GLY A 1 132 ? -9.765 8.930 -6.097 1.00 78.94 132 GLY A O 1
ATOM 961 N N . ARG A 1 133 ? -8.166 8.389 -7.579 1.00 81.81 133 ARG A N 1
ATOM 962 C CA . ARG A 1 133 ? -9.077 7.701 -8.515 1.00 81.81 133 ARG A CA 1
ATOM 963 C C . ARG A 1 133 ? -9.460 6.311 -8.019 1.00 81.81 133 ARG A C 1
ATOM 965 O O . ARG A 1 133 ? -10.636 5.966 -8.109 1.00 81.81 133 ARG A O 1
ATOM 972 N N . LEU A 1 134 ? -8.509 5.546 -7.488 1.00 77.62 134 LEU A N 1
ATOM 973 C CA . LEU A 1 134 ? -8.758 4.197 -6.976 1.00 77.62 134 LEU A CA 1
ATOM 974 C C . LEU A 1 134 ? -9.693 4.200 -5.769 1.00 77.62 134 LEU A C 1
ATOM 976 O O . LEU A 1 134 ? -10.614 3.397 -5.740 1.00 77.62 134 LEU A O 1
ATOM 980 N N . VAL A 1 135 ? -9.577 5.157 -4.846 1.00 76.12 135 VAL A N 1
ATOM 981 C CA . VAL A 1 135 ? -10.537 5.289 -3.738 1.00 76.12 135 VAL A CA 1
ATOM 982 C C . VAL A 1 135 ? -11.965 5.438 -4.254 1.00 76.12 135 VAL A C 1
ATOM 984 O O . VAL A 1 135 ? -12.880 4.824 -3.717 1.00 76.12 135 VAL A O 1
ATOM 987 N N . ARG A 1 136 ? -12.191 6.186 -5.342 1.00 74.88 136 ARG A N 1
ATOM 988 C CA . ARG A 1 136 ? -13.536 6.283 -5.940 1.00 74.88 136 ARG A CA 1
ATOM 989 C C . ARG A 1 136 ? -14.029 4.957 -6.520 1.00 74.88 136 ARG A C 1
ATOM 991 O O . ARG A 1 136 ? -15.234 4.744 -6.560 1.00 74.88 136 ARG A O 1
ATOM 998 N N . ALA A 1 137 ? -13.119 4.091 -6.956 1.00 75.62 137 ALA A N 1
ATOM 999 C CA . ALA A 1 137 ? -13.439 2.747 -7.423 1.00 75.62 137 ALA A CA 1
ATOM 1000 C C . ALA A 1 137 ? -13.655 1.737 -6.277 1.00 75.62 137 ALA A C 1
ATOM 1002 O O . ALA A 1 137 ? -14.150 0.651 -6.553 1.00 75.62 137 ALA A O 1
ATOM 1003 N N . GLN A 1 138 ? -13.319 2.100 -5.027 1.00 68.88 138 GLN A N 1
ATOM 1004 C CA . GLN A 1 138 ? -13.457 1.282 -3.810 1.00 68.88 138 GLN A CA 1
ATOM 1005 C C . GLN A 1 138 ? -12.935 -0.162 -3.991 1.00 68.88 138 GLN A C 1
ATOM 1007 O O . GLN A 1 138 ? -13.727 -1.105 -3.928 1.00 68.88 138 GLN A O 1
ATOM 1012 N N . PRO A 1 139 ? -11.624 -0.363 -4.244 1.00 69.81 139 PRO A N 1
ATOM 1013 C CA . PRO A 1 139 ? -11.047 -1.703 -4.277 1.00 69.81 139 PRO A CA 1
ATOM 1014 C C . PRO A 1 139 ? -11.156 -2.379 -2.903 1.00 69.81 139 PRO A C 1
ATOM 1016 O O . PRO A 1 139 ? -11.485 -1.733 -1.903 1.00 69.81 139 PRO A O 1
ATOM 1019 N N . ASP A 1 140 ? -10.922 -3.690 -2.881 1.00 72.25 140 ASP A N 1
ATOM 1020 C CA . ASP A 1 140 ? -11.042 -4.506 -1.674 1.00 72.25 140 ASP A CA 1
ATOM 1021 C C . ASP A 1 140 ? -10.109 -4.053 -0.533 1.00 72.25 140 ASP A C 1
ATOM 1023 O O . ASP A 1 140 ? -9.165 -3.285 -0.723 1.00 72.25 140 ASP A O 1
ATOM 1027 N N . GLY A 1 141 ? -10.424 -4.502 0.687 1.00 67.81 141 GLY A N 1
ATOM 1028 C CA . GLY A 1 141 ? -9.661 -4.154 1.889 1.00 67.81 141 GLY A CA 1
ATOM 1029 C C . GLY A 1 141 ? -8.196 -4.577 1.802 1.00 67.81 141 GLY A C 1
ATOM 1030 O O . GLY A 1 141 ? -7.323 -3.785 2.135 1.00 67.81 141 GLY A O 1
ATOM 1031 N N . SER A 1 142 ? -7.931 -5.764 1.254 1.00 70.25 142 SER A N 1
ATOM 1032 C CA . SER A 1 142 ? -6.584 -6.329 1.122 1.00 70.25 142 SER A CA 1
ATOM 1033 C C . SER A 1 142 ? -5.673 -5.503 0.210 1.00 70.25 142 SER A C 1
ATOM 1035 O O . SER A 1 142 ? -4.478 -5.383 0.473 1.00 70.25 142 SER A O 1
ATOM 1037 N N . PHE A 1 143 ? -6.218 -4.879 -0.838 1.00 74.25 143 PHE A N 1
ATOM 1038 C CA . PHE A 1 143 ? -5.475 -3.912 -1.641 1.00 74.25 143 PHE A CA 1
ATOM 1039 C C . PHE A 1 143 ? -5.017 -2.718 -0.797 1.00 74.25 143 PHE A C 1
ATOM 1041 O O . PHE A 1 143 ? -3.864 -2.302 -0.898 1.00 74.25 143 PHE A O 1
ATOM 1048 N N . TRP A 1 144 ? -5.904 -2.169 0.034 1.00 74.00 144 TRP A N 1
ATOM 1049 C CA . TRP A 1 144 ? -5.568 -1.022 0.875 1.00 74.00 144 TRP A CA 1
ATOM 1050 C C . TRP A 1 144 ? -4.581 -1.390 1.972 1.00 74.00 144 TRP A C 1
ATOM 1052 O O . TRP A 1 144 ? -3.604 -0.667 2.120 1.00 74.00 144 TRP A O 1
ATOM 1062 N N . GLU A 1 145 ? -4.768 -2.518 2.659 1.00 71.44 145 GLU A N 1
ATOM 1063 C CA . GLU A 1 145 ? -3.805 -3.049 3.636 1.00 71.44 145 GLU A CA 1
ATOM 1064 C C . GLU A 1 145 ? -2.392 -3.110 3.052 1.00 71.44 145 GLU A C 1
ATOM 1066 O O . GLU A 1 145 ? -1.446 -2.609 3.654 1.00 71.44 145 GLU A O 1
ATOM 1071 N N . ALA A 1 146 ? -2.250 -3.643 1.839 1.00 68.19 146 ALA A N 1
ATOM 1072 C CA . ALA A 1 146 ? -0.946 -3.766 1.207 1.00 68.19 146 ALA A CA 1
ATOM 1073 C C . ALA A 1 146 ? -0.359 -2.416 0.761 1.00 68.19 146 ALA A C 1
ATOM 1075 O O . ALA A 1 146 ? 0.832 -2.166 0.946 1.00 68.19 146 ALA A O 1
ATOM 1076 N N . VAL A 1 147 ? -1.187 -1.514 0.218 1.00 73.62 147 VAL A N 1
ATOM 1077 C CA . VAL A 1 147 ? -0.759 -0.139 -0.089 1.00 73.62 147 VAL A CA 1
ATOM 1078 C C . VAL A 1 147 ? -0.268 0.551 1.180 1.00 73.62 147 VAL A C 1
ATOM 1080 O O . VAL A 1 147 ? 0.774 1.192 1.165 1.00 73.62 147 VAL A O 1
ATOM 1083 N N . ILE A 1 148 ? -0.996 0.401 2.278 1.00 71.75 148 ILE A N 1
ATOM 1084 C CA . ILE A 1 148 ? -0.725 1.061 3.547 1.00 71.75 148 ILE A CA 1
ATOM 1085 C C . ILE A 1 148 ? 0.527 0.500 4.230 1.00 71.75 148 ILE A C 1
ATOM 1087 O O . ILE A 1 148 ? 1.386 1.287 4.618 1.00 71.75 148 ILE A O 1
ATOM 1091 N N . GLY A 1 149 ? 0.689 -0.823 4.298 1.00 70.69 149 GLY A N 1
ATOM 1092 C CA . GLY A 1 149 ? 1.895 -1.435 4.867 1.00 70.69 149 GLY A CA 1
ATOM 1093 C C . GLY A 1 149 ? 3.169 -1.055 4.103 1.00 70.69 149 GLY A C 1
ATOM 1094 O O . GLY A 1 149 ? 4.241 -0.915 4.682 1.00 70.69 149 GLY A O 1
ATOM 1095 N N . LEU A 1 150 ? 3.066 -0.810 2.795 1.00 66.31 150 LEU A N 1
ATOM 1096 C CA . LEU A 1 150 ? 4.198 -0.317 2.007 1.00 66.31 150 LEU A CA 1
ATOM 1097 C C . LEU A 1 150 ? 4.442 1.182 2.172 1.00 66.31 150 LEU A C 1
ATOM 1099 O O . LEU A 1 150 ? 5.587 1.623 2.103 1.00 66.31 150 LEU A O 1
ATOM 1103 N N . LEU A 1 151 ? 3.384 1.965 2.386 1.00 69.12 151 LEU A N 1
ATOM 1104 C CA . LEU A 1 151 ? 3.509 3.371 2.755 1.00 69.12 151 LEU A CA 1
ATOM 1105 C C . LEU A 1 151 ? 4.219 3.519 4.114 1.00 69.12 151 LEU A C 1
ATOM 1107 O O . LEU A 1 151 ? 5.034 4.426 4.264 1.00 69.12 151 LEU A O 1
ATOM 1111 N N . GLU A 1 152 ? 3.971 2.606 5.056 1.00 67.50 152 GLU A N 1
ATOM 1112 C CA . GLU A 1 152 ? 4.651 2.540 6.359 1.00 67.50 152 GLU A CA 1
ATOM 1113 C C . GLU A 1 152 ? 6.156 2.314 6.220 1.00 67.50 152 GLU A C 1
ATOM 1115 O O . GLU A 1 152 ? 6.954 3.078 6.757 1.00 67.50 152 GLU A O 1
ATOM 1120 N N . ALA A 1 153 ? 6.557 1.340 5.403 1.00 66.94 153 ALA A N 1
ATOM 1121 C CA . ALA A 1 153 ? 7.961 0.971 5.224 1.00 66.94 153 ALA A CA 1
ATOM 1122 C C . ALA A 1 153 ? 8.848 2.061 4.587 1.00 66.94 153 ALA A C 1
ATOM 1124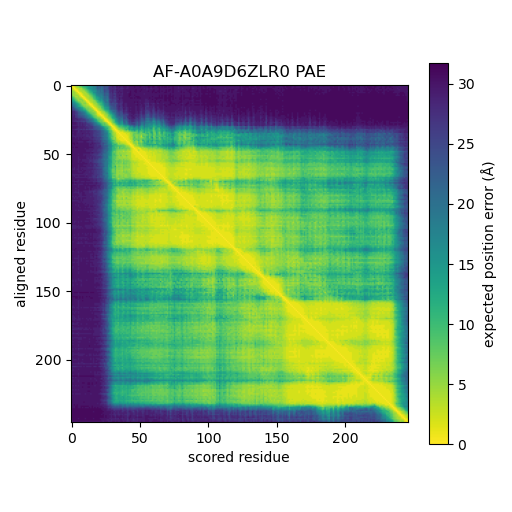 O O . ALA A 1 153 ? 10.065 1.894 4.509 1.00 66.94 153 ALA A O 1
ATOM 1125 N N . ARG A 1 154 ? 8.260 3.137 4.055 1.00 64.44 154 ARG A N 1
ATOM 1126 C CA . ARG A 1 154 ? 8.968 4.110 3.215 1.00 64.44 154 ARG A CA 1
ATOM 1127 C C . ARG A 1 154 ? 9.471 5.343 3.967 1.00 64.44 154 ARG A C 1
ATOM 1129 O O . ARG A 1 154 ? 10.322 6.023 3.413 1.00 64.44 154 ARG A O 1
ATOM 1136 N N . GLU A 1 155 ? 8.977 5.642 5.171 1.00 66.00 155 GLU A N 1
ATOM 1137 C CA . GLU A 1 155 ? 9.325 6.861 5.942 1.00 66.00 155 GLU A CA 1
ATOM 1138 C C . GLU A 1 155 ? 9.259 8.183 5.123 1.00 66.00 155 GLU A C 1
ATOM 1140 O O . GLU A 1 155 ? 9.845 9.201 5.495 1.00 66.00 155 GLU A O 1
ATOM 1145 N N . GLU A 1 156 ? 8.545 8.203 3.988 1.00 67.25 156 GLU A N 1
ATOM 1146 C CA . GLU A 1 156 ? 8.587 9.333 3.053 1.00 67.25 156 GLU A CA 1
ATOM 1147 C C . GLU A 1 156 ? 7.684 10.484 3.502 1.00 67.25 156 GLU A C 1
ATOM 1149 O O . GLU A 1 156 ? 6.515 10.318 3.891 1.00 67.25 156 GLU A O 1
ATOM 1154 N N . ARG A 1 157 ? 8.193 11.708 3.347 1.00 64.25 157 ARG A N 1
ATOM 1155 C CA . ARG A 1 157 ? 7.461 12.921 3.723 1.00 64.25 157 ARG A CA 1
ATOM 1156 C C . ARG A 1 157 ? 6.187 13.075 2.894 1.00 64.25 157 ARG A C 1
ATOM 1158 O O . ARG A 1 157 ? 6.199 13.134 1.668 1.00 64.25 157 ARG A O 1
ATOM 1165 N N . GLY A 1 158 ? 5.059 13.232 3.585 1.00 70.69 158 GLY A N 1
ATOM 1166 C CA . GLY A 1 158 ? 3.752 13.452 2.961 1.00 70.69 158 GLY A CA 1
ATOM 1167 C C . GLY A 1 158 ? 2.947 12.183 2.677 1.00 70.69 158 GLY A C 1
ATOM 1168 O O . GLY A 1 158 ? 1.782 12.312 2.284 1.00 70.69 158 GLY A O 1
ATOM 1169 N N . ILE A 1 159 ? 3.503 10.994 2.944 1.00 76.69 159 ILE A N 1
ATOM 1170 C CA . ILE A 1 159 ? 2.735 9.743 2.986 1.00 76.69 159 ILE A CA 1
ATOM 1171 C C . ILE A 1 159 ? 1.643 9.817 4.056 1.00 76.69 159 ILE A C 1
ATOM 1173 O O . ILE A 1 159 ? 0.497 9.480 3.770 1.00 76.69 159 ILE A O 1
ATOM 1177 N N . CYS A 1 160 ? 1.948 10.329 5.252 1.00 82.19 160 CYS A N 1
ATOM 1178 C CA . CYS A 1 160 ? 0.950 10.467 6.316 1.00 82.19 160 CYS A CA 1
ATOM 1179 C C . CYS A 1 160 ? -0.254 11.309 5.868 1.00 82.19 160 CYS A C 1
ATOM 1181 O O . CYS A 1 160 ? -1.408 10.917 6.030 1.00 82.19 160 CYS A O 1
ATOM 1183 N N . ARG A 1 161 ? -0.005 12.434 5.185 1.00 82.62 161 ARG A N 1
ATOM 1184 C CA . ARG A 1 161 ? -1.082 13.266 4.622 1.00 82.62 161 ARG A CA 1
ATOM 1185 C C . ARG A 1 161 ? -1.900 12.533 3.566 1.00 82.62 161 ARG A C 1
ATOM 1187 O O . ARG A 1 161 ? -3.117 12.682 3.538 1.00 82.62 161 ARG A O 1
ATOM 1194 N N . LEU A 1 162 ? -1.245 11.745 2.715 1.00 79.12 162 LEU A N 1
ATOM 1195 C CA . LEU A 1 162 ? -1.932 10.891 1.752 1.00 79.12 162 LEU A CA 1
ATOM 1196 C C . LEU A 1 162 ? -2.819 9.868 2.474 1.00 79.12 162 LEU A C 1
ATOM 1198 O O . LEU A 1 162 ? -3.989 9.759 2.129 1.00 79.12 162 LEU A O 1
ATOM 1202 N N . ALA A 1 163 ? -2.313 9.189 3.504 1.00 83.50 163 ALA A N 1
ATOM 1203 C CA . ALA A 1 163 ? -3.083 8.236 4.300 1.00 83.50 163 ALA A CA 1
ATOM 1204 C C . ALA A 1 163 ? -4.291 8.893 4.989 1.00 83.50 163 ALA A C 1
ATOM 1206 O O . ALA A 1 163 ? -5.395 8.359 4.911 1.00 83.50 163 ALA A O 1
ATOM 1207 N N . ILE A 1 164 ? -4.134 10.097 5.554 1.00 87.69 164 ILE A N 1
ATOM 1208 C CA . ILE A 1 164 ? -5.254 10.889 6.094 1.00 87.69 164 ILE A CA 1
ATOM 1209 C C . ILE A 1 164 ? -6.310 11.151 5.007 1.00 87.69 164 ILE A C 1
ATOM 1211 O O . ILE A 1 164 ? -7.496 10.906 5.225 1.00 87.69 164 ILE A O 1
ATOM 1215 N N . GLU A 1 165 ? -5.902 11.603 3.816 1.00 83.81 165 GLU A N 1
ATOM 1216 C CA . GLU A 1 165 ? -6.828 11.837 2.697 1.00 83.81 165 GLU A CA 1
ATOM 1217 C C . GLU A 1 165 ? -7.539 10.554 2.235 1.00 83.81 165 GLU A C 1
ATOM 1219 O O . GLU A 1 165 ? -8.697 10.613 1.807 1.00 83.81 165 GLU A O 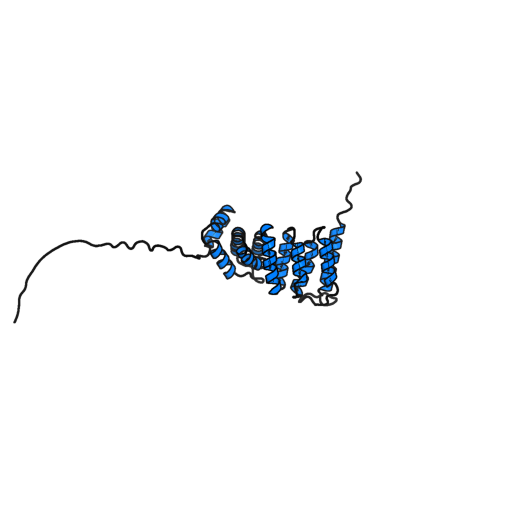1
ATOM 1224 N N . LEU A 1 166 ? -6.862 9.40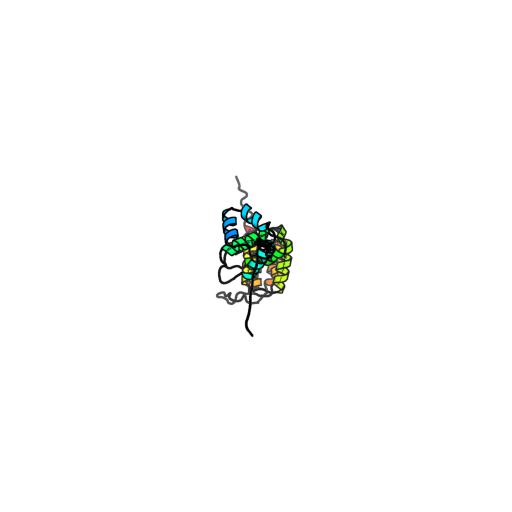1 2.292 1.00 82.62 166 LEU A N 1
ATOM 1225 C CA . LEU A 1 166 ? -7.456 8.097 1.994 1.00 82.62 166 LEU A CA 1
ATOM 1226 C C . LEU A 1 166 ? -8.510 7.739 3.045 1.00 82.62 166 LEU A C 1
ATOM 1228 O O . LEU A 1 166 ? -9.649 7.453 2.675 1.00 82.62 166 LEU A O 1
ATOM 1232 N N . VAL A 1 167 ? -8.174 7.835 4.334 1.00 88.19 167 VAL A N 1
ATOM 1233 C CA . VAL A 1 167 ? -9.090 7.590 5.463 1.00 88.19 167 VAL A CA 1
ATOM 1234 C C . VAL A 1 167 ? -10.372 8.418 5.332 1.00 88.19 167 VAL A C 1
ATOM 1236 O O . VAL A 1 167 ? -11.470 7.895 5.502 1.00 88.19 167 VAL A O 1
ATOM 1239 N N . GLU A 1 168 ? -10.273 9.692 4.943 1.00 87.38 168 GLU A N 1
ATOM 1240 C CA . GLU A 1 168 ? -11.448 10.560 4.767 1.00 87.38 168 GLU A CA 1
ATOM 1241 C C . GLU A 1 168 ? -12.361 10.166 3.591 1.00 87.38 168 GLU A C 1
ATOM 1243 O O . GLU A 1 168 ? -13.496 10.643 3.494 1.00 87.38 168 GLU A O 1
ATOM 1248 N N . ARG A 1 169 ? -11.885 9.320 2.673 1.00 84.00 169 ARG A N 1
ATOM 1249 C CA . ARG A 1 169 ? -12.578 8.971 1.423 1.00 84.00 169 ARG A CA 1
ATOM 1250 C C . ARG A 1 169 ? -12.956 7.493 1.316 1.00 84.00 169 ARG A C 1
ATOM 1252 O O . ARG A 1 169 ? -13.784 7.142 0.468 1.00 84.00 169 ARG A O 1
ATOM 1259 N N . LEU A 1 170 ? -12.362 6.624 2.129 1.00 82.81 170 LEU A N 1
ATOM 1260 C CA . LEU A 1 170 ? -12.676 5.199 2.164 1.00 82.81 170 LEU A CA 1
ATOM 1261 C C . LEU A 1 170 ? -14.034 4.964 2.829 1.00 82.81 170 LEU A C 1
ATOM 1263 O O . LEU A 1 170 ? -14.337 5.494 3.896 1.00 82.81 170 LEU A O 1
ATOM 1267 N N . THR A 1 171 ? -14.872 4.151 2.183 1.00 83.69 171 THR A N 1
ATOM 1268 C CA . THR A 1 171 ? -16.207 3.811 2.708 1.00 83.69 171 THR A CA 1
ATOM 1269 C C . THR A 1 171 ? -16.336 2.340 3.077 1.00 83.69 171 THR A C 1
ATOM 1271 O O . THR A 1 171 ? -17.120 2.013 3.970 1.00 83.69 171 THR A O 1
ATOM 1274 N N . ALA A 1 172 ? -15.541 1.470 2.445 1.00 84.75 172 ALA A N 1
ATOM 1275 C CA . ALA A 1 172 ? -15.427 0.062 2.800 1.00 84.75 172 ALA A CA 1
ATOM 1276 C C . ALA A 1 172 ? -14.815 -0.091 4.211 1.00 84.75 172 ALA A C 1
ATOM 1278 O O . ALA A 1 172 ? -13.688 0.364 4.414 1.00 84.75 172 ALA A O 1
ATOM 1279 N N . PRO A 1 173 ? -15.507 -0.728 5.180 1.00 88.56 173 PRO A N 1
ATOM 1280 C CA . PRO A 1 173 ? -15.031 -0.773 6.563 1.00 88.56 173 PRO A CA 1
ATOM 1281 C C . PRO A 1 173 ? -13.665 -1.448 6.745 1.00 88.56 173 PRO A C 1
ATOM 1283 O O . PRO A 1 173 ? -12.845 -0.921 7.477 1.00 88.56 173 PRO A O 1
ATOM 1286 N N . ALA A 1 174 ? -13.379 -2.551 6.044 1.00 84.50 174 ALA A N 1
ATOM 1287 C CA . ALA A 1 174 ? -12.072 -3.217 6.137 1.00 84.50 174 ALA A CA 1
ATOM 1288 C C . ALA A 1 174 ? -10.922 -2.305 5.666 1.00 84.50 174 ALA A C 1
ATOM 1290 O O . ALA A 1 174 ? -9.954 -2.098 6.384 1.00 84.50 174 ALA A O 1
ATOM 1291 N N . ALA A 1 175 ? -11.082 -1.675 4.496 1.00 82.50 175 ALA A N 1
ATOM 1292 C CA . ALA A 1 175 ? -10.098 -0.734 3.965 1.00 82.50 175 ALA A CA 1
ATOM 1293 C C . ALA A 1 175 ? -9.896 0.483 4.880 1.00 82.50 175 ALA A C 1
ATOM 1295 O O . ALA A 1 175 ? -8.776 0.947 5.070 1.00 82.50 175 ALA A O 1
ATOM 1296 N N . LEU A 1 176 ? -10.992 1.015 5.429 1.00 88.69 176 LEU A N 1
ATOM 1297 C CA . LEU A 1 176 ? -10.950 2.148 6.345 1.00 88.69 176 LEU A CA 1
ATOM 1298 C C . LEU A 1 176 ? -10.255 1.783 7.662 1.00 88.69 176 LEU A C 1
ATOM 1300 O O . LEU A 1 176 ? -9.465 2.585 8.147 1.00 88.69 176 LEU A O 1
ATOM 1304 N N . ALA A 1 177 ? -10.526 0.598 8.217 1.00 90.06 177 ALA A N 1
ATOM 1305 C CA . ALA A 1 177 ? -9.867 0.106 9.423 1.00 90.06 177 ALA A CA 1
ATOM 1306 C C . ALA A 1 177 ? -8.350 0.018 9.220 1.00 90.06 177 ALA A C 1
ATOM 1308 O O . ALA A 1 177 ? -7.618 0.680 9.946 1.00 90.06 177 ALA A O 1
ATOM 1309 N N . ALA A 1 178 ? -7.899 -0.655 8.157 1.00 85.38 178 ALA A N 1
ATOM 1310 C CA . ALA A 1 178 ? -6.479 -0.747 7.819 1.00 85.38 178 ALA A CA 1
ATOM 1311 C C . ALA A 1 178 ? -5.818 0.635 7.659 1.00 85.38 178 ALA A C 1
ATOM 1313 O O . ALA A 1 178 ? -4.714 0.878 8.138 1.00 85.38 178 ALA A O 1
ATOM 1314 N N . ALA A 1 179 ? -6.515 1.574 7.010 1.00 87.00 179 ALA A N 1
ATOM 1315 C CA . ALA A 1 179 ? -6.018 2.935 6.822 1.00 87.00 179 ALA A CA 1
ATOM 1316 C C . ALA A 1 179 ? -5.885 3.704 8.138 1.00 87.00 179 ALA A C 1
ATOM 1318 O O . ALA A 1 179 ? -4.938 4.467 8.295 1.00 87.00 179 ALA A O 1
ATOM 1319 N N . ILE A 1 180 ? -6.818 3.501 9.068 1.00 92.69 180 ILE A N 1
ATOM 1320 C CA . ILE A 1 180 ? -6.796 4.093 10.407 1.00 92.69 180 ILE A CA 1
ATOM 1321 C C . ILE A 1 180 ? -5.670 3.486 11.253 1.00 92.69 180 ILE A C 1
ATOM 1323 O O . ILE A 1 180 ? -4.949 4.246 11.899 1.00 92.69 180 ILE A O 1
ATOM 1327 N N . GLU A 1 181 ? -5.502 2.160 11.226 1.00 90.69 181 GLU A N 1
ATOM 1328 C CA . GLU A 1 181 ? -4.484 1.426 11.998 1.00 90.69 181 GLU A CA 1
ATOM 1329 C C . GLU A 1 181 ? -3.064 1.867 11.669 1.00 90.69 181 GLU A C 1
ATOM 1331 O O . GLU A 1 181 ? -2.221 1.910 12.557 1.00 90.69 181 GLU A O 1
ATOM 1336 N N . ALA A 1 182 ? -2.804 2.250 10.421 1.00 88.12 182 ALA A N 1
ATOM 1337 C CA . ALA A 1 182 ? -1.467 2.652 10.013 1.00 88.12 182 ALA A CA 1
ATOM 1338 C C . ALA A 1 182 ? -1.111 4.111 10.298 1.00 88.12 182 ALA A C 1
ATOM 1340 O O . ALA A 1 182 ? 0.065 4.470 10.269 1.00 88.12 182 ALA A O 1
ATOM 1341 N N . LEU A 1 183 ? -2.095 4.983 10.548 1.00 89.94 183 LEU A N 1
ATOM 1342 C CA . LEU A 1 183 ? -1.817 6.407 10.751 1.00 89.94 183 LEU A CA 1
ATOM 1343 C C . LEU A 1 183 ? -0.788 6.699 11.858 1.00 89.94 183 LEU A C 1
ATOM 1345 O O . LEU A 1 183 ? 0.009 7.609 11.638 1.00 89.94 183 LEU A O 1
ATOM 1349 N N . PRO A 1 184 ? -0.771 6.000 13.011 1.00 90.56 184 PRO A N 1
ATOM 1350 C CA . PRO A 1 184 ? 0.214 6.243 14.065 1.00 90.56 184 PRO A CA 1
ATOM 1351 C C . PRO A 1 184 ? 1.647 5.989 13.596 1.00 90.56 184 PRO A C 1
ATOM 1353 O O . PRO A 1 184 ? 2.504 6.839 13.801 1.00 90.56 184 PRO A O 1
ATOM 1356 N N . TYR A 1 185 ? 1.872 4.894 12.867 1.00 85.94 185 TYR A N 1
ATOM 1357 C CA . TYR A 1 185 ? 3.193 4.503 12.362 1.00 85.94 185 TYR A CA 1
ATOM 1358 C C . TYR A 1 185 ? 3.694 5.410 11.233 1.00 85.94 185 TYR A C 1
ATOM 1360 O O . TYR A 1 185 ? 4.892 5.555 11.014 1.00 85.94 185 TYR A O 1
ATOM 1368 N N . LEU A 1 186 ? 2.771 6.069 10.528 1.00 83.38 186 LEU A N 1
ATOM 1369 C CA . LEU A 1 186 ? 3.089 7.065 9.507 1.00 83.38 186 LEU A CA 1
ATOM 1370 C C . LEU A 1 186 ? 3.325 8.466 10.078 1.00 83.38 186 LEU A C 1
ATOM 1372 O O . LEU A 1 186 ? 3.843 9.337 9.375 1.00 83.38 186 LEU A O 1
ATOM 1376 N N . ALA A 1 187 ? 2.872 8.738 11.302 1.00 87.50 187 ALA A N 1
ATOM 1377 C CA . ALA A 1 187 ? 2.829 10.085 11.844 1.00 87.50 187 ALA A CA 1
ATOM 1378 C C . ALA A 1 187 ? 4.203 10.550 12.333 1.00 87.50 187 ALA A C 1
ATOM 1380 O O . ALA A 1 187 ? 4.647 10.201 13.422 1.00 87.50 187 ALA A O 1
ATOM 1381 N N . GLY A 1 188 ? 4.826 11.458 11.581 1.00 85.94 188 GLY A N 1
ATOM 1382 C CA . GLY A 1 188 ? 5.882 12.303 12.132 1.00 85.94 188 GLY A CA 1
ATOM 1383 C C . GLY A 1 188 ? 5.339 13.276 13.197 1.00 85.94 188 GLY A C 1
ATOM 1384 O O . GLY A 1 188 ? 4.127 13.543 13.243 1.00 85.94 188 GLY A O 1
ATOM 1385 N N . PRO A 1 189 ? 6.214 13.882 14.025 1.00 86.00 189 PRO A N 1
ATOM 1386 C CA 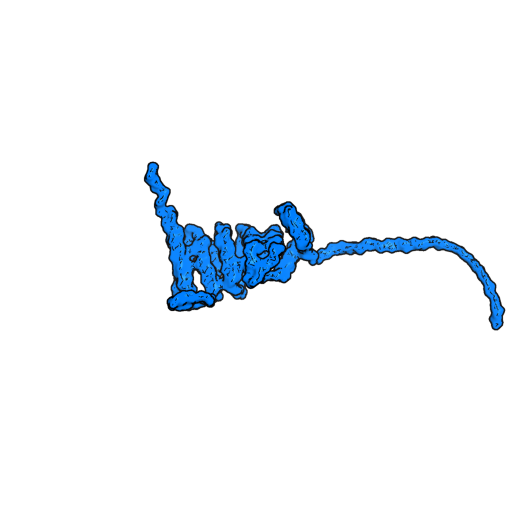. PRO A 1 189 ? 5.824 14.879 15.029 1.00 86.00 189 PRO A CA 1
ATOM 1387 C C . PRO A 1 189 ? 4.960 16.022 14.468 1.00 86.00 189 PRO A C 1
ATOM 1389 O O . PRO A 1 189 ? 4.048 16.518 15.134 1.00 86.00 189 PRO A O 1
ATOM 1392 N N . GLU A 1 190 ? 5.212 16.430 13.224 1.00 87.75 190 GLU A N 1
ATOM 1393 C CA . GLU A 1 190 ? 4.478 17.475 12.512 1.00 87.75 190 GLU A CA 1
ATOM 1394 C C . GLU A 1 190 ? 3.047 17.079 12.111 1.00 87.75 190 GLU A C 1
ATOM 1396 O O . GLU A 1 190 ? 2.179 17.951 11.988 1.00 87.75 190 GLU A O 1
ATOM 1401 N N . ASP A 1 191 ? 2.783 15.785 11.926 1.00 89.75 191 ASP A N 1
ATOM 1402 C CA . ASP A 1 191 ? 1.501 15.264 11.450 1.00 89.75 191 ASP A CA 1
ATOM 1403 C C . ASP A 1 191 ? 0.634 14.713 12.598 1.00 89.75 191 ASP A C 1
ATOM 1405 O O . ASP A 1 191 ? -0.590 14.629 12.453 1.00 89.75 191 ASP A O 1
ATOM 1409 N N . ALA A 1 192 ? 1.214 14.442 13.774 1.00 91.38 192 ALA A N 1
ATOM 1410 C CA . ALA A 1 192 ? 0.530 13.867 14.939 1.00 91.38 192 ALA A CA 1
ATOM 1411 C C . ALA A 1 192 ? -0.772 14.601 15.317 1.00 91.38 192 ALA A C 1
ATOM 1413 O O . ALA A 1 192 ? -1.806 13.988 15.592 1.00 91.38 192 ALA A O 1
ATOM 1414 N N . ALA A 1 193 ? -0.780 15.938 15.275 1.00 93.25 193 ALA A N 1
ATOM 1415 C CA . ALA A 1 193 ? -1.987 16.716 15.565 1.00 93.25 193 ALA A CA 1
ATOM 1416 C C . ALA A 1 193 ? -3.092 16.524 14.508 1.00 93.25 193 ALA A C 1
ATOM 1418 O O . ALA A 1 193 ? -4.281 16.565 14.839 1.00 93.25 193 ALA A O 1
ATOM 1419 N N . ALA A 1 194 ? -2.722 16.350 13.237 1.00 94.31 194 ALA A N 1
ATOM 1420 C CA . ALA A 1 194 ? -3.664 16.081 12.154 1.00 94.31 194 ALA A CA 1
ATOM 1421 C C . ALA A 1 194 ? -4.204 14.648 12.227 1.00 94.31 194 ALA A C 1
ATOM 1423 O O . ALA A 1 194 ? -5.418 14.460 12.108 1.00 94.31 194 ALA A O 1
ATOM 1424 N N . VAL A 1 195 ? -3.341 13.671 12.515 1.00 94.19 195 VAL A N 1
ATOM 1425 C CA . VAL A 1 195 ? -3.742 12.279 12.750 1.00 94.19 195 VAL A CA 1
ATOM 1426 C C . VAL A 1 195 ? -4.715 12.193 13.921 1.00 94.19 195 VAL A C 1
ATOM 1428 O O . VAL A 1 195 ? -5.830 11.710 13.739 1.00 94.19 195 VAL A O 1
ATOM 1431 N N . ARG A 1 196 ? -4.390 12.782 15.079 1.00 95.81 196 ARG A N 1
ATOM 1432 C CA . ARG A 1 196 ? -5.275 12.775 16.258 1.00 95.81 196 ARG A CA 1
ATOM 1433 C C . ARG A 1 196 ? -6.663 13.345 15.953 1.00 95.81 196 ARG A C 1
ATOM 1435 O O . ARG A 1 196 ? -7.673 12.764 16.346 1.00 95.81 196 ARG A O 1
ATOM 1442 N N . ARG A 1 197 ? -6.735 14.464 15.218 1.00 96.50 197 ARG A N 1
ATOM 1443 C CA . ARG A 1 197 ? -8.022 15.035 14.776 1.00 96.50 197 ARG A CA 1
ATOM 1444 C C . ARG A 1 197 ? -8.784 14.088 13.857 1.00 96.50 197 ARG A C 1
ATOM 1446 O O . ARG A 1 197 ? -9.999 13.999 13.983 1.00 96.50 197 ARG A O 1
ATOM 1453 N N . THR A 1 198 ? -8.089 13.414 12.948 1.00 96.12 198 THR A N 1
ATOM 1454 C CA . THR A 1 198 ? -8.690 12.456 12.012 1.00 96.12 198 THR A CA 1
ATOM 1455 C C . THR A 1 198 ? -9.275 11.270 12.771 1.00 96.12 198 THR A C 1
ATOM 1457 O O . THR A 1 198 ? -10.474 11.027 12.660 1.00 96.12 198 THR A O 1
ATOM 1460 N N . LEU A 1 199 ? -8.486 10.619 13.632 1.00 96.44 199 LEU A N 1
ATOM 1461 C CA . LEU A 1 199 ? -8.916 9.494 14.471 1.00 96.44 199 LEU A CA 1
ATOM 1462 C C . LEU A 1 199 ? -10.131 9.853 15.339 1.00 96.44 199 LEU A C 1
ATOM 1464 O O . LEU A 1 199 ? -11.118 9.119 15.386 1.00 96.44 199 LEU A O 1
ATOM 1468 N N . GLN A 1 200 ? -10.129 11.046 15.942 1.00 96.19 200 GLN A N 1
ATOM 1469 C CA . GLN A 1 200 ? -11.240 11.518 16.772 1.00 96.19 200 GLN A CA 1
ATOM 1470 C C . GLN A 1 200 ? -12.576 11.618 16.014 1.00 96.19 200 GLN A C 1
ATOM 1472 O O . GLN A 1 200 ? -13.634 11.458 16.627 1.00 96.19 200 GLN A O 1
ATOM 1477 N N . ARG A 1 201 ? -12.565 11.866 14.697 1.00 96.44 201 ARG A N 1
ATOM 1478 C CA . ARG A 1 201 ? -13.796 11.909 13.882 1.00 96.44 201 ARG A CA 1
ATOM 1479 C C . ARG A 1 201 ? -14.438 10.532 13.733 1.00 96.44 201 ARG A C 1
ATOM 1481 O O . ARG A 1 201 ? -15.651 10.462 13.560 1.00 96.44 201 ARG A O 1
ATOM 1488 N N . PHE A 1 202 ? -13.646 9.467 13.831 1.00 96.44 202 PHE A N 1
ATOM 1489 C CA . PHE A 1 202 ? -14.107 8.086 13.713 1.00 96.44 202 PHE A CA 1
ATOM 1490 C C . PHE A 1 202 ? -14.418 7.430 15.060 1.00 96.44 202 PHE A C 1
ATOM 1492 O O . PHE A 1 202 ? -15.019 6.367 15.073 1.00 96.44 202 PHE A O 1
ATOM 1499 N N . ALA A 1 203 ? -14.116 8.073 16.193 1.00 93.88 203 ALA A N 1
ATOM 1500 C CA . ALA A 1 203 ? -14.304 7.500 17.532 1.00 93.88 203 ALA A CA 1
ATOM 1501 C C . ALA A 1 203 ? -15.745 7.038 17.847 1.00 93.88 203 ALA A C 1
ATOM 1503 O O . ALA A 1 203 ? -15.944 6.167 18.688 1.00 93.88 203 ALA A O 1
ATOM 1504 N N . ALA A 1 204 ? -16.755 7.617 17.189 1.00 95.00 204 ALA A N 1
ATOM 1505 C CA . ALA A 1 204 ? -18.165 7.244 17.351 1.00 95.00 204 ALA A CA 1
ATOM 1506 C C . ALA A 1 204 ? -18.698 6.335 16.224 1.00 95.00 204 ALA A C 1
ATOM 1508 O O . ALA A 1 204 ? -19.904 6.090 16.145 1.00 95.00 204 ALA A O 1
ATOM 1509 N N . ASP A 1 205 ? -17.835 5.871 15.319 1.00 96.44 205 ASP A N 1
ATOM 1510 C CA . ASP A 1 205 ? -18.230 5.047 14.182 1.00 96.44 205 ASP A CA 1
ATOM 1511 C C . ASP A 1 205 ? -18.504 3.602 14.619 1.00 96.44 205 ASP A C 1
ATOM 1513 O O . ASP A 1 205 ? -17.630 2.887 15.104 1.00 96.44 205 ASP A O 1
ATOM 1517 N N . THR A 1 206 ? -19.749 3.167 14.445 1.00 95.94 206 THR A N 1
ATOM 1518 C CA . THR A 1 206 ? -20.233 1.852 14.890 1.00 95.94 206 THR A CA 1
ATOM 1519 C C . THR A 1 206 ? -20.234 0.804 13.782 1.00 95.94 206 THR A C 1
ATOM 1521 O O . THR A 1 206 ? -20.683 -0.322 14.005 1.00 95.94 206 THR A O 1
ATOM 1524 N N . ARG A 1 207 ? -19.747 1.136 12.579 1.00 95.62 207 ARG A N 1
ATOM 1525 C CA . ARG A 1 207 ? -19.642 0.164 11.486 1.00 95.62 207 ARG A CA 1
ATOM 1526 C C . ARG A 1 207 ? -18.694 -0.960 11.895 1.00 95.62 207 ARG A C 1
ATOM 1528 O O . ARG A 1 207 ? -17.574 -0.698 12.324 1.00 95.62 207 ARG A O 1
ATOM 1535 N N . ALA A 1 208 ? -19.153 -2.200 11.746 1.00 94.56 208 ALA A N 1
ATOM 1536 C CA . ALA A 1 208 ? -18.342 -3.381 12.007 1.00 94.56 208 ALA A CA 1
ATOM 1537 C C . ALA A 1 208 ? -17.267 -3.560 10.925 1.00 94.56 208 ALA A C 1
ATOM 1539 O O . ALA A 1 208 ? -17.525 -3.317 9.740 1.00 94.56 208 ALA A O 1
ATOM 1540 N N . VAL A 1 209 ? -16.090 -4.020 11.336 1.00 92.31 209 VAL A N 1
ATOM 1541 C CA . VAL A 1 209 ? -14.991 -4.428 10.462 1.00 92.31 209 VAL A CA 1
ATOM 1542 C C . VAL A 1 209 ? -15.205 -5.901 10.084 1.00 92.31 209 VAL A C 1
ATOM 1544 O O . VAL A 1 209 ? -15.208 -6.764 10.962 1.00 92.31 209 VAL A O 1
ATOM 1547 N N . PRO A 1 210 ? -15.447 -6.227 8.799 1.00 88.06 210 PRO A N 1
ATOM 1548 C CA . PRO A 1 210 ? -15.717 -7.596 8.376 1.00 88.06 210 PRO A CA 1
ATOM 1549 C C . PRO A 1 210 ? -14.581 -8.553 8.744 1.00 88.06 210 PRO A C 1
ATOM 1551 O O . PRO A 1 210 ? -13.430 -8.297 8.411 1.00 88.06 210 PRO A O 1
ATOM 1554 N N . GLY A 1 211 ? -14.920 -9.677 9.380 1.00 86.94 211 GLY A N 1
ATOM 1555 C CA . GLY A 1 211 ? -13.953 -10.721 9.733 1.00 86.94 211 GLY A CA 1
ATOM 1556 C C . GLY A 1 211 ? -13.121 -10.445 10.990 1.00 86.94 211 GLY A C 1
ATOM 1557 O O . GLY A 1 211 ? -12.298 -11.286 11.335 1.00 86.94 211 GLY A O 1
ATOM 1558 N N . ALA A 1 212 ? -13.348 -9.323 11.683 1.00 87.00 212 ALA A N 1
ATOM 1559 C CA . ALA A 1 212 ? -12.663 -8.980 12.924 1.00 87.00 212 ALA A CA 1
ATOM 1560 C C . ALA A 1 212 ? -13.631 -9.024 14.122 1.00 87.00 212 ALA A C 1
ATOM 1562 O O . ALA A 1 212 ? -14.616 -8.283 14.184 1.00 87.00 212 ALA A O 1
ATOM 1563 N N . GLU A 1 213 ? -13.340 -9.894 15.090 1.00 90.50 213 GLU A N 1
ATOM 1564 C CA . GLU A 1 213 ? -14.124 -10.084 16.316 1.00 90.50 213 GLU A CA 1
ATOM 1565 C C . GLU A 1 213 ? -13.201 -10.133 17.537 1.00 90.50 213 GLU A C 1
ATOM 1567 O O . GLU A 1 213 ? -12.097 -10.679 17.484 1.00 90.50 213 GLU A O 1
ATOM 1572 N N . THR A 1 214 ? -13.673 -9.581 18.649 1.00 89.00 214 THR A N 1
ATOM 1573 C CA . THR A 1 214 ? -13.089 -9.737 19.981 1.00 89.00 214 THR A CA 1
ATOM 1574 C C . THR A 1 214 ? -14.021 -10.593 20.846 1.00 89.00 214 THR A C 1
ATOM 1576 O O . THR A 1 214 ? -15.182 -10.814 20.482 1.00 89.00 214 THR A O 1
ATOM 1579 N N . PRO A 1 215 ? -13.570 -11.075 22.018 1.00 90.06 215 PRO A N 1
ATOM 1580 C CA . PRO A 1 215 ? -14.452 -11.748 22.974 1.00 90.06 215 PRO A CA 1
ATOM 1581 C C . PRO A 1 215 ? -15.678 -10.912 23.387 1.00 90.06 215 PRO A C 1
ATOM 1583 O O . PRO A 1 215 ? -16.704 -11.470 23.773 1.00 90.06 215 PRO A O 1
ATOM 1586 N N . GLU A 1 216 ? -15.580 -9.583 23.307 1.00 88.38 216 GLU A N 1
ATOM 1587 C CA . GLU A 1 216 ? -16.634 -8.628 23.654 1.00 88.38 216 GLU A CA 1
ATOM 1588 C C . GLU A 1 216 ? -17.601 -8.326 22.495 1.00 88.38 216 GLU A C 1
ATOM 1590 O O . GLU A 1 216 ? -18.659 -7.734 22.729 1.00 88.38 216 GLU A O 1
ATOM 1595 N N . GLY A 1 217 ? -17.279 -8.734 21.262 1.00 91.69 217 GLY A N 1
ATOM 1596 C CA . GLY A 1 217 ? -18.139 -8.553 20.093 1.00 91.69 217 GLY A CA 1
ATOM 1597 C C . GLY A 1 217 ? -17.387 -8.173 18.813 1.00 91.69 217 GLY A C 1
ATOM 1598 O O . GLY A 1 217 ? -16.169 -8.313 18.729 1.00 91.69 217 GLY A O 1
ATOM 1599 N N . PRO A 1 218 ? -18.101 -7.704 17.775 1.00 92.81 218 PRO A N 1
ATOM 1600 C CA . PRO A 1 218 ? -17.470 -7.307 16.522 1.00 92.81 218 PRO A CA 1
ATOM 1601 C C . PRO A 1 218 ? -16.570 -6.082 16.720 1.00 92.81 218 PRO A C 1
ATOM 1603 O O . PRO A 1 218 ? -16.956 -5.118 17.388 1.00 92.81 218 PRO A O 1
ATOM 1606 N N . VAL A 1 219 ? -15.403 -6.086 16.075 1.00 95.31 219 VAL A N 1
ATOM 1607 C CA . VAL A 1 219 ? -14.533 -4.905 16.015 1.00 95.31 219 VAL A CA 1
ATOM 1608 C C . VAL A 1 219 ? -15.240 -3.821 15.203 1.00 95.31 219 VAL A C 1
ATOM 1610 O O . VAL A 1 219 ? -15.778 -4.086 14.126 1.00 95.31 219 VAL A O 1
ATOM 1613 N N . THR A 1 220 ? -15.257 -2.588 15.709 1.00 97.25 220 THR A N 1
ATOM 1614 C CA . THR A 1 220 ? -15.856 -1.433 15.025 1.00 97.25 220 THR A CA 1
ATOM 1615 C C . THR A 1 220 ? -14.791 -0.445 14.572 1.00 97.25 220 THR A C 1
ATOM 1617 O O . THR A 1 220 ? -13.710 -0.379 15.152 1.00 97.25 220 THR A O 1
ATOM 1620 N N . ILE A 1 221 ? -15.112 0.380 13.573 1.00 96.81 221 ILE A N 1
ATOM 1621 C CA . ILE A 1 221 ? -14.231 1.474 13.133 1.00 96.81 221 ILE A CA 1
ATOM 1622 C C . ILE A 1 221 ? -13.870 2.412 14.296 1.00 96.81 221 ILE A C 1
ATOM 1624 O O . ILE A 1 221 ? -12.728 2.853 14.394 1.00 96.81 221 ILE A O 1
ATOM 1628 N N . GLY A 1 222 ? -14.808 2.687 15.205 1.00 96.69 222 GLY A N 1
ATOM 1629 C CA . GLY A 1 222 ? -14.552 3.501 16.390 1.00 96.69 222 GLY A CA 1
ATOM 1630 C C . GLY A 1 222 ? -13.583 2.860 17.378 1.00 96.69 222 GLY A C 1
ATOM 1631 O O . GLY A 1 222 ? -12.750 3.571 17.938 1.00 96.69 222 GLY A O 1
ATOM 1632 N N . LEU A 1 223 ? -13.636 1.533 17.551 1.00 96.44 223 LEU A N 1
ATOM 1633 C CA . LEU A 1 223 ? -12.663 0.804 18.369 1.00 96.44 223 LEU A CA 1
ATOM 1634 C C . LEU A 1 223 ? -11.261 0.888 17.758 1.00 96.44 223 LEU A C 1
ATOM 1636 O O . LEU A 1 223 ? -10.318 1.249 18.458 1.00 96.44 223 LEU A O 1
ATOM 1640 N N . VAL A 1 224 ? -11.148 0.643 16.451 1.00 96.06 224 VAL A N 1
ATOM 1641 C CA . VAL A 1 224 ? -9.880 0.745 15.713 1.00 96.06 224 VAL A CA 1
ATOM 1642 C C . VAL A 1 224 ? -9.298 2.161 15.815 1.00 96.06 224 VAL A C 1
ATOM 1644 O O . VAL A 1 224 ? -8.122 2.339 16.119 1.00 96.06 224 VAL A O 1
ATOM 1647 N N . ALA A 1 225 ? -10.129 3.195 15.646 1.00 97.12 225 ALA A N 1
ATOM 1648 C CA . ALA A 1 225 ? -9.698 4.587 15.770 1.00 97.12 225 ALA A CA 1
ATOM 1649 C C . ALA A 1 225 ? -9.250 4.961 17.192 1.00 97.12 225 ALA A C 1
ATOM 1651 O O . ALA A 1 225 ? -8.344 5.782 17.348 1.00 97.12 225 ALA A O 1
ATOM 1652 N N . ALA A 1 226 ? -9.873 4.381 18.222 1.00 96.19 226 ALA A N 1
ATOM 1653 C CA . ALA A 1 226 ? -9.447 4.563 19.605 1.00 96.19 226 ALA A CA 1
ATOM 1654 C C . ALA A 1 226 ? -8.077 3.917 19.851 1.00 96.19 226 ALA A C 1
ATOM 1656 O O . ALA A 1 226 ? -7.183 4.593 20.349 1.00 96.19 226 ALA A O 1
ATOM 1657 N N . GLN A 1 227 ? -7.887 2.670 19.413 1.00 95.12 227 GLN A N 1
ATOM 1658 C CA . GLN A 1 227 ? -6.614 1.951 19.541 1.00 95.12 227 GLN A CA 1
ATOM 1659 C C . GLN A 1 227 ? -5.473 2.661 18.808 1.00 95.12 227 GLN A C 1
ATOM 1661 O O . GLN A 1 227 ? -4.409 2.868 19.382 1.00 95.12 227 GLN A O 1
ATOM 1666 N N . ALA A 1 228 ? -5.710 3.110 17.573 1.00 94.94 228 ALA A N 1
ATOM 1667 C CA . ALA A 1 228 ? -4.726 3.880 16.818 1.00 94.94 228 ALA A CA 1
ATOM 1668 C C . ALA A 1 228 ? -4.351 5.190 17.536 1.00 94.94 228 ALA A C 1
ATOM 1670 O O . ALA A 1 228 ? -3.201 5.621 17.514 1.00 94.94 228 ALA A O 1
ATOM 1671 N N . ARG A 1 229 ? -5.309 5.845 18.201 1.00 95.56 229 ARG A N 1
ATOM 1672 C CA . ARG A 1 229 ? -5.022 7.074 18.950 1.00 95.56 229 ARG A CA 1
ATOM 1673 C C . ARG A 1 229 ? -4.161 6.782 20.173 1.00 95.56 229 ARG A C 1
ATOM 1675 O O . ARG A 1 229 ? -3.237 7.543 20.431 1.00 95.56 229 ARG A O 1
ATOM 1682 N N . ASP A 1 230 ? -4.466 5.707 20.890 1.00 94.69 230 ASP A N 1
ATOM 1683 C CA . ASP A 1 230 ? -3.699 5.302 22.064 1.00 94.69 230 ASP A CA 1
ATOM 1684 C C . ASP A 1 230 ? -2.250 4.950 21.656 1.00 94.69 230 ASP A C 1
ATOM 1686 O O . ASP A 1 230 ? -1.315 5.459 22.268 1.00 94.69 230 ASP A O 1
ATOM 1690 N N . ALA A 1 231 ? -2.052 4.234 20.539 1.00 92.69 231 ALA A N 1
ATOM 1691 C CA . ALA A 1 231 ? -0.723 3.961 19.972 1.00 92.69 231 ALA A CA 1
ATOM 1692 C C . ALA A 1 231 ? 0.059 5.245 19.617 1.00 92.69 231 ALA A C 1
ATOM 1694 O O . ALA A 1 231 ? 1.237 5.372 19.941 1.00 92.69 231 ALA A O 1
ATOM 1695 N N . LEU A 1 232 ? -0.605 6.237 19.010 1.00 92.00 232 LEU A N 1
ATOM 1696 C CA . LEU A 1 232 ? 0.014 7.532 18.693 1.00 92.00 232 LEU A CA 1
ATOM 1697 C C . LEU A 1 232 ? 0.488 8.285 19.950 1.00 92.00 232 LEU A C 1
ATOM 1699 O O . LEU A 1 232 ? 1.472 9.025 19.898 1.00 92.00 232 LEU A O 1
ATOM 1703 N N . ASP A 1 233 ? -0.238 8.155 21.062 1.00 90.19 233 ASP A N 1
ATOM 1704 C CA . ASP A 1 233 ? 0.101 8.823 22.318 1.00 90.19 233 ASP A CA 1
ATOM 1705 C C . ASP A 1 233 ? 1.231 8.085 23.076 1.00 90.19 233 ASP A C 1
ATOM 1707 O O . ASP A 1 233 ? 2.035 8.743 23.741 1.00 90.19 233 ASP A O 1
ATOM 1711 N N . GLU A 1 234 ? 1.346 6.758 22.934 1.00 87.75 234 GLU A N 1
ATOM 1712 C CA . GLU A 1 234 ? 2.441 5.949 23.500 1.00 87.75 234 GLU A CA 1
ATOM 1713 C C . GLU A 1 234 ? 3.798 6.249 22.836 1.00 87.75 234 GLU A C 1
ATOM 1715 O O . GLU A 1 234 ? 4.791 6.470 23.537 1.00 87.75 234 GLU A O 1
ATOM 1720 N N . ASP A 1 235 ? 3.841 6.362 21.505 1.00 74.38 235 ASP A N 1
ATOM 1721 C CA . ASP A 1 235 ? 5.081 6.649 20.764 1.00 74.38 235 ASP A CA 1
ATOM 1722 C C . ASP A 1 235 ? 5.594 8.085 20.983 1.00 74.38 235 ASP A C 1
ATOM 1724 O O . ASP A 1 235 ? 6.800 8.339 20.972 1.00 74.38 235 ASP A O 1
ATOM 1728 N N . GLY A 1 236 ? 4.701 9.039 21.267 1.00 59.66 236 GLY A N 1
ATOM 1729 C CA . GLY A 1 236 ? 5.070 10.424 21.583 1.00 59.66 236 GLY A CA 1
ATOM 1730 C C . GLY A 1 236 ? 5.700 10.622 22.971 1.00 59.66 236 GLY A C 1
ATOM 1731 O O . GLY A 1 236 ? 6.241 11.696 23.241 1.00 59.66 236 GLY A O 1
ATOM 1732 N N . GLY A 1 237 ? 5.622 9.619 23.853 1.00 52.88 237 GLY A N 1
ATOM 1733 C CA . GLY A 1 237 ? 6.043 9.703 25.257 1.00 52.88 237 GLY A CA 1
ATOM 1734 C C . GLY A 1 237 ? 7.488 9.285 25.548 1.00 52.88 237 GLY A C 1
ATOM 1735 O O . GLY A 1 237 ? 7.949 9.474 26.670 1.00 52.88 237 GLY A O 1
ATOM 1736 N N . THR A 1 238 ? 8.219 8.730 24.576 1.00 49.88 238 THR A N 1
ATOM 1737 C CA . THR A 1 238 ? 9.565 8.159 24.799 1.00 49.88 238 THR A CA 1
ATOM 1738 C C . THR A 1 238 ? 10.728 9.116 24.491 1.00 49.88 238 THR A C 1
ATOM 1740 O O . THR A 1 238 ? 11.884 8.760 24.708 1.00 49.88 238 THR A O 1
ATOM 1743 N N . ALA A 1 239 ? 10.460 10.346 24.035 1.00 48.97 239 ALA A N 1
ATOM 1744 C CA . ALA A 1 239 ? 11.493 11.296 23.594 1.00 48.97 239 ALA A CA 1
ATOM 1745 C C . ALA A 1 239 ? 12.030 12.266 24.672 1.00 48.97 239 ALA A C 1
ATOM 1747 O O . ALA A 1 239 ? 12.838 13.139 24.354 1.00 48.97 239 ALA A O 1
ATOM 1748 N N . THR A 1 240 ? 11.627 12.147 25.935 1.00 47.94 240 THR A N 1
ATOM 1749 C CA . THR A 1 240 ? 12.157 12.985 27.024 1.00 47.94 240 THR A CA 1
ATOM 1750 C C . THR A 1 240 ? 12.407 12.125 28.249 1.00 47.94 240 THR A C 1
ATOM 1752 O O . THR A 1 240 ? 11.441 11.730 28.890 1.00 47.94 240 THR A O 1
ATOM 1755 N N . ASP A 1 241 ? 13.676 11.782 28.497 1.00 47.75 241 ASP A N 1
ATOM 1756 C CA . ASP A 1 241 ? 14.316 11.677 29.827 1.00 47.75 241 ASP A CA 1
ATOM 1757 C C . ASP A 1 241 ? 15.601 10.818 29.764 1.00 47.75 241 ASP A C 1
ATOM 1759 O O . ASP A 1 241 ? 15.786 9.881 30.537 1.00 47.75 241 ASP A O 1
ATOM 1763 N N . ASP A 1 242 ? 16.520 11.136 28.843 1.00 49.84 242 ASP A N 1
ATOM 1764 C CA . ASP A 1 242 ? 17.924 10.695 28.951 1.00 49.84 242 ASP A CA 1
ATOM 1765 C C . ASP A 1 242 ? 18.882 11.876 28.724 1.00 49.84 242 ASP A C 1
ATOM 1767 O O . ASP A 1 242 ? 19.879 11.783 28.011 1.00 49.84 242 ASP A O 1
ATOM 1771 N N . ASP A 1 243 ? 18.561 13.026 29.331 1.00 51.12 243 ASP A N 1
ATOM 1772 C CA . ASP A 1 243 ? 19.579 14.035 29.631 1.00 51.12 243 ASP A CA 1
ATOM 1773 C C . ASP A 1 243 ? 20.252 13.609 30.938 1.00 51.12 243 ASP A C 1
ATOM 1775 O O . ASP A 1 243 ? 19.798 13.883 32.051 1.00 51.12 243 ASP A O 1
ATOM 1779 N N . GLY A 1 244 ? 21.307 12.818 30.758 1.00 51.22 244 GLY A N 1
ATOM 1780 C CA . GLY A 1 244 ? 22.124 12.274 31.821 1.00 51.22 244 GLY A CA 1
ATOM 1781 C C . GLY A 1 244 ? 22.733 13.357 32.706 1.00 51.22 244 GLY A C 1
ATOM 1782 O O . GLY A 1 244 ? 23.533 14.179 32.263 1.00 51.22 244 GLY A O 1
ATOM 1783 N N . ASP A 1 245 ? 22.445 13.253 33.999 1.00 60.66 245 ASP A N 1
ATOM 1784 C CA . ASP A 1 245 ? 23.329 13.727 35.059 1.00 60.66 245 ASP A CA 1
ATOM 1785 C C . ASP A 1 245 ? 24.662 12.952 34.971 1.00 60.66 245 ASP A C 1
ATOM 1787 O O . ASP A 1 245 ? 24.769 11.812 35.445 1.00 60.66 245 ASP A O 1
ATOM 1791 N N . ARG A 1 246 ? 25.687 13.561 34.359 1.00 55.97 246 ARG A N 1
ATOM 1792 C CA . ARG A 1 246 ? 27.112 13.258 34.589 1.00 55.97 246 ARG A CA 1
ATOM 1793 C C . ARG A 1 246 ? 27.994 14.493 34.476 1.00 55.97 246 ARG A C 1
ATOM 1795 O O . ARG A 1 246 ? 27.901 15.201 33.452 1.00 55.97 246 ARG A O 1
#

Secondary structure (DSSP, 8-state):
--------------------PPP-----TT----HHHHHHHHHT-HHHHHHHHTSTTHHHHHHHHHHHH---SSSPPPTHHHHHHHHHHHH-HHHHHHHHGGGGG-SSHHHHHHHHHT--GGGHHHHHHHHHHHHHH---HHHHHHHHHHHHTT--TTHHHHHHHHHTT--SHHHHHHHHHHHHHH--TTTHHHHHHHHHHHTT---EEEEEEETTEEEEHHHHHHHHHHHHHHHTTSSS------

Radius of gyration: 30.39 Å; Cα contacts (8 Å, |Δi|>4): 296; chains: 1; bounding box: 47×56×131 Å

Mean predicted aligned error: 13.15 Å

Foldseek 3Di:
DDYDDDDDDDDDDDDDPPDPDDPPPPPPQADADDLVQLVVLVVVPPVSLLVLLPDPNSQVNLLVVLVVQFADLPDAGPPSLLSSLLSLLSNDDLSSLLSLLRQLRHPHPSSVVSSLVSCDPVNVVSNLVSVVVVLVVQDDLSSLLSVLVSLLVPLDPCSLVSLLVSLVRHDQFSNNLSSLLSNLSNDDPVCLVVNLVSLVVQLPFADFHPPAADPVGGDTSNNSSVVSNVSNVVVVPPPDDPPDDD

pLDDT: mean 76.24, std 17.6, range [34.16, 97.25]

Solvent-accessible surface area (backbone atoms only — not comparable to full-atom values): 14174 Å² total; per-residue (Å²): 140,84,87,78,90,83,87,89,78,89,86,82,91,81,86,82,80,76,75,78,65,76,78,80,74,69,81,72,79,69,64,54,70,52,64,70,56,52,51,58,19,55,78,60,38,71,68,33,48,51,57,48,46,70,36,91,60,32,59,62,11,44,54,54,47,52,68,67,68,52,62,29,73,90,49,58,59,63,74,70,51,23,57,49,36,41,44,32,29,73,55,38,61,69,72,28,50,67,64,32,60,60,28,29,28,24,48,23,64,66,32,20,52,29,27,44,68,43,57,47,84,87,42,45,70,57,47,52,56,51,50,59,51,45,50,76,68,59,70,60,35,66,48,43,40,30,46,47,58,48,54,48,76,58,79,49,89,62,48,41,60,50,44,53,58,45,42,79,59,45,79,54,46,47,29,28,40,46,41,42,56,46,45,41,79,39,42,48,87,88,40,42,68,58,49,50,55,54,32,59,73,33,48,81,38,76,56,57,30,78,97,42,71,51,101,92,42,70,37,24,41,11,54,44,21,47,53,25,45,52,52,41,55,57,68,68,60,73,85,72,88,81,84,71,93,124

Nearest PDB structures (foldseek):
  7q1e-assembly1_D  TM=5.110E-01  e=1.006E-01  synthetic construct
  5n3u-assembly1_A-2  TM=3.526E-01  e=1.781E-01  Nostoc sp. PCC 7120 = FACHB-418
  8jkt-assembly1_A  TM=4.254E-01  e=7.091E-01  Felis catus
  7mc4-assembly1_A  TM=4.079E-01  e=8.579E-01  Synechococcus sp. A15-62
  5t8y-assembly2_B  TM=4.490E-01  e=3.757E+00  Bacillus subtilis subsp. subtilis str. 168

Sequence (246 aa):
MAGPAQRSRATSRRPGTSRGGPPSRTPRTGRAPDLARLVAAADGGERGLDAIAAAPGARDAVLAELARRRPRLDAPSPWSTALLVRLAGRIGGRQGLEALVPFLADANALVQVEAAEAIDETALPELREILGRLVRAQPDGSFWEAVIGLLEAREERGICRLAIELVERLTAPAALAAAIEALPYLAGPEDAAAVRRTLQRFAADTRAVPGAETPEGPVTIGLVAAQARDALDEDGGTATDDDGDR